Protein AF-A0A354P1T8-F1 (afdb_monomer_lite)

Secondary structure (DSSP, 8-state):
--SSPPEEEEEE-TTS-EEEEE--S-HHHHHHHHHHHTT--GGGEEEEEPP-S--TTTTSS--SHHHHHHHHHHHTS-EEEE--HHHHHHHS-PPPPEEEEEEEEE-TTS-EEEEEEEEEEEEETSS--THHHHHHHTTTTB--SEEEEEEEEEE-SSSPP---SSTTHHHHHHHHHHHHHHHHHHTT--HHHHHHHTB--TTPBPTTSPBP-S--HHHHHHHHHHSHHHHS---STT------------------EEEEE-TTS-EEEEESSPPSSSHHHHHHHHHHHHHTS-GGGEE-

Structure (mmCIF, N/CA/C/O backbone):
data_AF-A0A354P1T8-F1
#
_entry.id   AF-A0A354P1T8-F1
#
loop_
_atom_site.group_PDB
_atom_site.id
_atom_site.type_symbol
_atom_site.label_atom_id
_atom_site.label_alt_id
_atom_site.label_comp_id
_atom_site.label_asym_id
_atom_site.label_entity_id
_atom_site.label_seq_id
_atom_site.pdbx_PDB_ins_code
_atom_site.Cartn_x
_atom_site.Cartn_y
_atom_site.Cartn_z
_atom_site.occupancy
_atom_site.B_iso_or_equiv
_atom_site.auth_seq_id
_atom_site.auth_comp_id
_atom_site.auth_asym_id
_atom_site.auth_atom_id
_atom_site.pdbx_PDB_model_num
ATOM 1 N N . GLY A 1 1 ? -2.672 10.688 2.235 1.00 72.44 1 GLY A N 1
ATOM 2 C CA . GLY A 1 1 ? -2.724 11.259 3.595 1.00 72.44 1 GLY A CA 1
ATOM 3 C C . GLY A 1 1 ? -4.169 11.532 3.945 1.00 72.44 1 GLY A C 1
ATOM 4 O O . GLY A 1 1 ? -4.962 11.699 3.035 1.00 72.44 1 GLY A O 1
ATOM 5 N N . TYR A 1 2 ? -4.531 11.531 5.221 1.00 90.69 2 TYR A N 1
ATOM 6 C CA . TYR A 1 2 ? -5.925 11.572 5.682 1.00 90.69 2 TYR A CA 1
ATOM 7 C C . TYR A 1 2 ? -6.301 12.915 6.314 1.00 90.69 2 TYR A C 1
ATOM 9 O O . TYR A 1 2 ? -5.457 13.541 6.962 1.00 90.69 2 TYR A O 1
ATOM 17 N N . ILE A 1 3 ? -7.552 13.357 6.134 1.00 93.62 3 ILE A N 1
ATOM 18 C CA . ILE A 1 3 ? -8.065 14.651 6.628 1.00 93.62 3 ILE A CA 1
ATOM 19 C C . ILE A 1 3 ? -8.491 14.539 8.092 1.00 93.62 3 ILE A C 1
ATOM 21 O O . ILE A 1 3 ? -8.211 15.437 8.884 1.00 93.62 3 ILE A O 1
ATOM 25 N N . GLU A 1 4 ? -9.094 13.417 8.471 1.00 94.56 4 GLU A N 1
ATOM 26 C CA . GLU A 1 4 ? -9.453 13.128 9.857 1.00 94.56 4 GLU A CA 1
ATOM 27 C C . GLU A 1 4 ? -8.219 12.623 10.628 1.00 94.56 4 GLU A C 1
ATOM 29 O O . GLU A 1 4 ? -7.673 11.577 10.258 1.00 94.56 4 GLU A O 1
ATOM 34 N N . PRO A 1 5 ? -7.770 13.315 11.692 1.00 94.75 5 PRO A N 1
ATOM 35 C CA . PRO A 1 5 ? -6.686 12.839 12.548 1.00 94.75 5 PRO A CA 1
ATOM 36 C C . PRO A 1 5 ? -7.002 11.504 13.234 1.00 94.75 5 PRO A C 1
ATOM 38 O O . PRO A 1 5 ? -8.156 11.074 13.302 1.00 94.75 5 PRO A O 1
ATOM 41 N N . GLN A 1 6 ? -5.974 10.868 13.797 1.00 94.81 6 GLN A N 1
ATOM 42 C CA . GLN A 1 6 ? -6.182 9.707 14.661 1.00 94.81 6 GLN A CA 1
ATOM 43 C C . GLN A 1 6 ? -7.076 10.089 15.836 1.00 94.81 6 GLN A C 1
ATOM 45 O O . GLN A 1 6 ? -6.866 11.119 16.489 1.00 94.81 6 GLN A O 1
ATOM 50 N N . ASN A 1 7 ? -8.072 9.256 16.102 1.00 95.44 7 ASN A N 1
ATOM 51 C CA . ASN A 1 7 ? -8.971 9.457 17.217 1.00 95.44 7 ASN A CA 1
ATOM 52 C C . ASN A 1 7 ? -9.549 8.135 17.702 1.00 95.44 7 ASN A C 1
ATOM 54 O O . ASN A 1 7 ? -9.749 7.202 16.925 1.00 95.44 7 ASN A O 1
ATOM 58 N N . VAL A 1 8 ? -9.832 8.098 18.997 1.00 97.56 8 VAL A N 1
ATOM 59 C CA . VAL A 1 8 ? -10.435 6.955 19.665 1.00 97.56 8 VAL A CA 1
ATOM 60 C C . VAL A 1 8 ? -11.304 7.430 20.818 1.00 97.56 8 VAL A C 1
ATOM 62 O O . VAL A 1 8 ? -10.957 8.369 21.535 1.00 97.56 8 VAL A O 1
ATOM 65 N N . THR A 1 9 ? -12.438 6.769 21.007 1.00 98.31 9 THR A N 1
ATOM 66 C CA . THR A 1 9 ? -13.238 6.830 22.228 1.00 98.31 9 THR A CA 1
ATOM 67 C C . THR A 1 9 ? -13.283 5.439 22.831 1.00 98.31 9 THR A C 1
ATOM 69 O O . THR A 1 9 ? -13.611 4.482 22.136 1.00 98.31 9 THR A O 1
ATOM 72 N N . ALA A 1 10 ? -12.971 5.315 24.115 1.00 98.56 10 ALA A N 1
ATOM 73 C CA . ALA A 1 10 ? -13.028 4.049 24.825 1.00 98.56 10 ALA A CA 1
ATOM 74 C C . ALA A 1 10 ? -13.889 4.163 26.083 1.00 98.56 10 ALA A C 1
ATOM 76 O O . ALA A 1 10 ? -13.889 5.191 26.763 1.00 98.56 10 ALA A O 1
ATOM 77 N N . LEU A 1 11 ? -14.598 3.083 26.391 1.00 98.62 11 LEU A N 1
ATOM 78 C CA . LEU A 1 11 ? -15.347 2.894 27.622 1.00 98.62 11 LEU A CA 1
ATOM 79 C C . LEU A 1 11 ? -14.985 1.534 28.216 1.00 98.62 11 LEU A C 1
ATOM 81 O O . LEU A 1 11 ? -15.281 0.496 27.625 1.00 98.62 11 LEU A O 1
ATOM 85 N N . TRP A 1 12 ? -14.356 1.547 29.388 1.00 98.56 12 TRP A N 1
ATOM 86 C CA . TRP A 1 12 ? -14.185 0.357 30.213 1.00 98.56 12 TRP A CA 1
ATOM 87 C C . TRP A 1 12 ? -15.355 0.282 31.197 1.00 98.56 12 TRP A C 1
ATOM 89 O O . TRP A 1 12 ? -15.435 1.059 32.145 1.00 98.56 12 TRP A O 1
ATOM 99 N N . ASN A 1 13 ? -16.278 -0.644 30.955 1.00 96.38 13 ASN A N 1
ATOM 100 C CA . ASN A 1 13 ? -17.487 -0.813 31.751 1.00 96.38 13 ASN A CA 1
ATOM 101 C C . ASN A 1 13 ? -17.217 -1.464 33.115 1.00 96.38 13 ASN A C 1
ATOM 103 O O . ASN A 1 13 ? -16.252 -2.208 33.305 1.00 96.38 13 ASN A O 1
ATOM 107 N N . ASN A 1 14 ? -18.157 -1.274 34.043 1.00 93.75 14 ASN A N 1
ATOM 108 C CA . ASN A 1 14 ? -18.129 -1.899 35.369 1.00 93.75 14 ASN A CA 1
ATOM 109 C C . ASN A 1 14 ? -18.207 -3.439 35.325 1.00 93.75 14 ASN A C 1
ATOM 111 O O . ASN A 1 14 ? -17.808 -4.091 36.284 1.00 93.75 14 ASN A O 1
ATOM 115 N N . ASP A 1 15 ? -18.691 -4.024 34.224 1.00 94.75 15 ASP A N 1
ATOM 116 C CA . ASP A 1 15 ? -18.722 -5.476 33.996 1.00 94.75 15 ASP A CA 1
ATOM 117 C C . ASP A 1 15 ? -17.379 -6.045 33.492 1.00 94.75 15 ASP A C 1
ATOM 119 O O . ASP A 1 15 ? -17.268 -7.237 33.206 1.00 94.75 15 ASP A O 1
ATOM 123 N N . GLY A 1 16 ? -16.351 -5.198 33.366 1.00 94.25 16 GLY A N 1
ATOM 124 C CA . GLY A 1 16 ? -15.020 -5.586 32.911 1.00 94.25 16 GLY A CA 1
ATOM 125 C C . GLY A 1 16 ? -14.866 -5.691 31.392 1.00 94.25 16 GLY A C 1
ATOM 126 O O . GLY A 1 16 ? -13.809 -6.142 30.940 1.00 94.25 16 GLY A O 1
ATOM 127 N N . ARG A 1 17 ? -15.872 -5.291 30.600 1.00 97.88 17 ARG A N 1
ATOM 128 C CA . ARG A 1 17 ? -15.781 -5.216 29.133 1.00 97.88 17 ARG A CA 1
ATOM 129 C C . ARG A 1 17 ? -15.283 -3.851 28.669 1.00 97.88 17 ARG A C 1
ATOM 131 O O . ARG A 1 17 ? -15.587 -2.821 29.265 1.00 97.88 17 ARG A O 1
ATOM 138 N N . VAL A 1 18 ? -14.550 -3.848 27.562 1.00 98.56 18 VAL A N 1
ATOM 139 C CA . VAL A 1 18 ? -13.993 -2.649 26.935 1.00 98.56 18 VAL A CA 1
ATOM 140 C C . VAL A 1 18 ? -14.654 -2.439 25.578 1.00 98.56 18 VAL A C 1
ATOM 142 O O . VAL A 1 18 ? -14.557 -3.288 24.690 1.00 98.56 18 VAL A O 1
ATOM 145 N N . HIS A 1 19 ? -15.307 -1.295 25.405 1.00 98.44 19 HIS A N 1
ATOM 146 C CA . HIS A 1 19 ? -15.832 -0.837 24.123 1.00 98.44 19 HIS A CA 1
ATOM 147 C C . HIS A 1 19 ? -14.938 0.259 23.560 1.00 98.44 19 HIS A C 1
ATOM 149 O O . HIS A 1 19 ? -14.614 1.215 24.261 1.00 98.44 19 HIS A O 1
ATOM 155 N N . ILE A 1 20 ? -14.548 0.121 22.298 1.00 98.31 20 ILE A N 1
ATOM 156 C CA . ILE A 1 20 ? -13.695 1.073 21.590 1.00 98.31 20 ILE A CA 1
ATOM 157 C C . ILE A 1 20 ? -14.394 1.476 20.298 1.00 98.31 20 ILE A C 1
ATOM 159 O O . ILE A 1 20 ? -14.751 0.619 19.493 1.00 98.31 20 ILE A O 1
ATOM 163 N N . TRP A 1 21 ? -14.554 2.778 20.097 1.00 97.56 21 TRP A N 1
ATOM 164 C CA . TRP A 1 21 ? -14.954 3.397 18.839 1.00 97.56 21 TRP A CA 1
ATOM 165 C C . TRP A 1 21 ? -13.745 4.141 18.295 1.00 97.56 21 TRP A C 1
ATOM 167 O O . TRP A 1 21 ? -13.268 5.084 18.928 1.00 97.56 21 TRP A O 1
ATOM 177 N N . THR A 1 22 ? -13.209 3.698 17.165 1.00 95.88 22 THR A N 1
ATOM 178 C CA . THR A 1 22 ? -11.922 4.195 16.665 1.00 95.88 22 THR A CA 1
ATOM 179 C C . THR A 1 22 ? -11.928 4.298 15.148 1.00 95.88 22 THR A C 1
ATOM 181 O O . THR A 1 22 ? -12.596 3.522 14.459 1.00 95.88 22 THR A O 1
ATOM 184 N N . SER A 1 23 ? -11.191 5.274 14.630 1.00 93.62 23 SER A N 1
ATOM 185 C CA . SER A 1 23 ? -10.978 5.447 13.195 1.00 93.62 23 SER A CA 1
ATOM 186 C C . SER A 1 23 ? -9.829 4.535 12.758 1.00 93.62 23 SER A C 1
ATOM 188 O O . SER A 1 23 ? -8.658 4.889 12.885 1.00 93.62 23 SER A O 1
ATOM 190 N N . THR A 1 24 ? -10.154 3.326 12.291 1.00 93.75 24 THR A N 1
ATOM 191 C CA . THR A 1 24 ? -9.169 2.274 11.987 1.00 93.75 24 THR A CA 1
ATOM 192 C C . THR A 1 24 ? -9.479 1.530 10.692 1.00 93.75 24 THR A C 1
ATOM 194 O O . THR A 1 24 ? -10.631 1.408 10.290 1.00 93.75 24 THR A O 1
ATOM 197 N N . GLN A 1 25 ? -8.432 0.998 10.061 1.00 93.38 25 GLN A N 1
ATOM 198 C CA . GLN A 1 25 ? -8.523 0.068 8.931 1.00 93.38 25 GLN A CA 1
ATOM 199 C C . GLN A 1 25 ? -8.491 -1.404 9.370 1.00 93.38 25 GLN A C 1
ATOM 201 O O . GLN A 1 25 ? -8.800 -2.277 8.568 1.00 93.38 25 GLN A O 1
ATOM 206 N N . GLY A 1 26 ? -8.085 -1.676 10.615 1.00 92.38 26 GLY A N 1
ATOM 207 C CA . GLY A 1 26 ? -7.856 -3.022 11.140 1.00 92.38 26 GLY A CA 1
ATOM 208 C C . GLY A 1 26 ? -8.540 -3.222 12.491 1.00 92.38 26 GLY A C 1
ATOM 209 O O . GLY A 1 26 ? -7.863 -3.255 13.522 1.00 92.38 26 GLY A O 1
ATOM 210 N N . PRO A 1 27 ? -9.885 -3.306 12.541 1.00 93.69 27 PRO A N 1
ATOM 211 C CA . PRO A 1 27 ? -10.610 -3.414 13.808 1.00 93.69 27 PRO A CA 1
ATOM 212 C C . PRO A 1 27 ? -10.253 -4.689 14.589 1.00 93.69 27 PRO A C 1
ATOM 214 O O . PRO A 1 27 ? -10.257 -4.679 15.823 1.00 93.69 27 PRO A O 1
ATOM 217 N N . PHE A 1 28 ? -9.910 -5.781 13.898 1.00 93.75 28 PHE A N 1
ATOM 218 C CA . PHE A 1 28 ? -9.506 -7.036 14.533 1.00 93.75 28 PHE A CA 1
ATOM 219 C C . PHE A 1 28 ? -8.097 -6.958 15.124 1.00 93.75 28 PHE A C 1
ATOM 221 O O . PHE A 1 28 ? -7.883 -7.431 16.243 1.00 93.75 28 PHE A O 1
ATOM 228 N N . GLU A 1 29 ? -7.166 -6.313 14.423 1.00 93.44 29 GLU A N 1
ATOM 229 C CA . GLU A 1 29 ? -5.807 -6.045 14.887 1.00 93.44 29 GLU A CA 1
ATOM 230 C C . GLU A 1 29 ? -5.830 -5.137 16.114 1.00 93.44 29 GLU A C 1
ATOM 232 O O . GLU A 1 29 ? -5.186 -5.450 17.116 1.00 93.44 29 GLU A O 1
ATOM 237 N N . VAL A 1 30 ? -6.636 -4.067 16.091 1.00 95.81 30 VAL A N 1
ATOM 238 C CA . VAL A 1 30 ? -6.838 -3.201 17.262 1.00 95.81 30 VAL A CA 1
ATOM 239 C C . VAL A 1 30 ? -7.388 -4.009 18.434 1.00 95.81 30 VAL A C 1
ATOM 241 O O . VAL A 1 30 ? -6.855 -3.922 19.540 1.00 95.81 30 VAL A O 1
ATOM 244 N N . ARG A 1 31 ? -8.413 -4.843 18.209 1.00 96.75 31 ARG A N 1
ATOM 245 C CA . ARG A 1 31 ? -9.011 -5.678 19.263 1.00 96.75 31 ARG A CA 1
ATOM 246 C C . ARG A 1 31 ? -7.974 -6.598 19.906 1.00 96.75 31 ARG A C 1
ATOM 248 O O . ARG A 1 31 ? -7.893 -6.655 21.132 1.00 96.75 31 ARG A O 1
ATOM 255 N N . GLY A 1 32 ? -7.193 -7.306 19.091 1.00 96.69 32 GLY A N 1
ATOM 256 C CA . GLY A 1 32 ? -6.151 -8.217 19.565 1.00 96.69 32 GLY A CA 1
ATOM 257 C C . GLY A 1 32 ? -5.035 -7.486 20.305 1.00 96.69 32 GLY A C 1
ATOM 258 O O . GLY A 1 32 ? -4.639 -7.903 21.392 1.00 96.69 32 GLY A O 1
ATOM 259 N N . ALA A 1 33 ? -4.571 -6.360 19.763 1.00 95.50 33 ALA A N 1
ATOM 260 C CA . ALA A 1 33 ? -3.477 -5.605 20.352 1.00 95.50 33 ALA A CA 1
ATOM 261 C C . ALA A 1 33 ? -3.877 -4.919 21.666 1.00 95.50 33 ALA A C 1
ATOM 263 O O . ALA A 1 33 ? -3.091 -4.920 22.610 1.00 95.50 33 ALA A O 1
ATOM 264 N N . VAL A 1 34 ? -5.102 -4.394 21.778 1.00 97.50 34 VAL A N 1
ATOM 265 C CA . VAL A 1 34 ? -5.637 -3.864 23.044 1.00 97.50 34 VAL A CA 1
ATOM 266 C C . VAL A 1 34 ? -5.767 -4.973 24.083 1.00 97.50 34 VAL A C 1
ATOM 268 O O . VAL A 1 34 ? -5.335 -4.783 25.217 1.00 97.50 34 VAL A O 1
ATOM 271 N N . ALA A 1 35 ? -6.326 -6.126 23.702 1.00 98.00 35 ALA A N 1
ATOM 272 C CA . ALA A 1 35 ? -6.472 -7.265 24.604 1.00 98.00 35 ALA A CA 1
ATOM 273 C C . ALA A 1 35 ? -5.111 -7.718 25.154 1.00 98.00 35 ALA A C 1
ATOM 275 O O . ALA A 1 35 ? -4.942 -7.814 26.366 1.00 98.00 35 ALA A O 1
ATOM 276 N N . ALA A 1 36 ? -4.115 -7.878 24.278 1.00 97.25 36 ALA A N 1
ATOM 277 C CA . ALA A 1 36 ? -2.751 -8.219 24.673 1.00 97.25 36 ALA A CA 1
ATOM 278 C C . ALA A 1 36 ? -2.088 -7.131 25.539 1.00 97.25 36 ALA A C 1
ATOM 280 O O . ALA A 1 36 ? -1.459 -7.444 26.544 1.00 97.25 36 ALA A O 1
ATOM 281 N N . SER A 1 37 ? -2.245 -5.850 25.186 1.00 95.88 37 SER A N 1
ATOM 282 C CA . SER A 1 37 ? -1.604 -4.736 25.909 1.00 95.88 37 SER A CA 1
ATOM 283 C C . SER A 1 37 ? -2.162 -4.523 27.318 1.00 95.88 37 SER A C 1
ATOM 285 O O . SER A 1 37 ? -1.482 -3.941 28.160 1.00 95.88 37 SER A O 1
ATOM 287 N N . LEU A 1 38 ? -3.410 -4.931 27.561 1.00 96.44 38 LEU A N 1
ATOM 288 C CA . LEU A 1 38 ? -4.130 -4.701 28.817 1.00 96.44 38 LEU A CA 1
ATOM 289 C C . LEU A 1 38 ? -4.381 -5.990 29.612 1.00 96.44 38 LEU A C 1
ATOM 291 O O . LEU A 1 38 ? -5.108 -5.934 30.604 1.00 96.44 38 LEU A O 1
ATOM 295 N N . ASP A 1 39 ? -3.792 -7.111 29.181 1.00 96.94 39 ASP A N 1
ATOM 296 C CA . ASP A 1 39 ? -3.958 -8.444 29.776 1.00 96.94 39 ASP A CA 1
ATOM 297 C C . ASP A 1 39 ? -5.438 -8.855 29.918 1.00 96.94 39 ASP A C 1
ATOM 299 O O . ASP A 1 39 ? -5.937 -9.210 30.986 1.00 96.94 39 ASP A O 1
ATOM 303 N N . LEU A 1 40 ? -6.183 -8.728 28.815 1.00 97.81 40 LEU A N 1
ATOM 304 C CA . LEU A 1 40 ? -7.597 -9.086 28.717 1.00 97.81 40 LEU A CA 1
ATOM 305 C C . LEU A 1 40 ? -7.796 -10.248 27.752 1.00 97.81 40 LEU A C 1
ATOM 307 O O . LEU A 1 40 ? -7.088 -10.392 26.755 1.00 97.81 40 LEU A O 1
ATOM 311 N N . ASN A 1 41 ? -8.861 -11.018 27.967 1.00 98.06 41 ASN A N 1
ATOM 312 C CA . ASN A 1 41 ? -9.335 -11.918 26.926 1.00 98.06 41 ASN A CA 1
ATOM 313 C C . ASN A 1 41 ? -9.867 -11.100 25.743 1.00 98.06 41 ASN A C 1
ATOM 315 O O . ASN A 1 41 ? -10.583 -10.116 25.927 1.00 98.06 41 ASN A O 1
ATOM 319 N N . VAL A 1 42 ? -9.608 -11.553 24.513 1.00 97.94 42 VAL A N 1
ATOM 320 C CA . VAL A 1 42 ? -10.110 -10.902 23.285 1.00 97.94 42 VAL A CA 1
ATOM 321 C C . VAL A 1 42 ? -11.635 -10.716 23.319 1.00 97.94 42 VAL A C 1
ATOM 323 O O . VAL A 1 42 ? -12.147 -9.708 22.842 1.00 97.94 42 VAL A O 1
ATOM 326 N N . SER A 1 43 ? -12.366 -11.647 23.941 1.00 97.75 43 SER A N 1
ATOM 327 C CA . SER A 1 43 ? -13.826 -11.595 24.120 1.00 97.75 43 SER A CA 1
ATOM 328 C C . SER A 1 43 ? -14.319 -10.473 25.047 1.00 97.75 43 SER A C 1
ATOM 330 O O . SER A 1 43 ? -15.513 -10.162 25.052 1.00 97.75 43 SER A O 1
ATOM 332 N N . GLN A 1 44 ? -13.426 -9.857 25.825 1.00 98.25 44 GLN A N 1
ATOM 333 C CA . GLN A 1 44 ? -13.728 -8.697 26.664 1.00 98.25 44 GLN A CA 1
ATOM 334 C C . GLN A 1 44 ? -13.615 -7.378 25.895 1.00 98.25 44 GLN A C 1
ATOM 336 O O . GLN A 1 44 ? -14.092 -6.363 26.394 1.00 98.25 44 GLN A O 1
ATOM 341 N N . VAL A 1 45 ? -13.023 -7.374 24.696 1.00 98.50 45 VAL A N 1
ATOM 342 C CA . VAL A 1 45 ? -12.788 -6.163 23.903 1.00 98.50 45 VAL A CA 1
ATOM 343 C C . VAL A 1 45 ? -13.692 -6.161 22.670 1.00 98.50 45 VAL A C 1
ATOM 345 O O . VAL A 1 45 ? -13.617 -7.045 21.817 1.00 98.50 45 VAL A O 1
ATOM 348 N N . LYS A 1 46 ? -14.535 -5.135 22.537 1.00 97.75 46 LYS A N 1
ATOM 349 C CA . LYS A 1 46 ? -15.324 -4.868 21.329 1.00 97.75 46 LYS A CA 1
ATOM 350 C C . LYS A 1 46 ? -14.814 -3.595 20.668 1.00 97.75 46 LYS A C 1
ATOM 352 O O . LYS A 1 46 ? -14.929 -2.515 21.242 1.00 97.75 46 LYS A O 1
ATOM 357 N N . VAL A 1 47 ? -14.321 -3.727 19.441 1.00 97.12 47 VAL A N 1
ATOM 358 C CA . VAL A 1 47 ? -13.943 -2.596 18.587 1.00 97.12 47 VAL A CA 1
ATOM 359 C C . VAL A 1 47 ? -15.056 -2.356 17.575 1.00 97.12 47 VAL A C 1
ATOM 361 O O . VAL A 1 47 ? -15.506 -3.288 16.915 1.00 97.12 47 VAL A O 1
ATOM 364 N N . THR A 1 48 ? -15.503 -1.110 17.481 1.00 95.50 48 THR A N 1
ATOM 365 C CA . THR A 1 48 ? -16.443 -0.621 16.474 1.00 95.50 48 THR A CA 1
ATOM 366 C C . THR A 1 48 ? -15.675 0.359 15.587 1.00 95.50 48 THR A C 1
ATOM 368 O O . THR A 1 48 ? -15.345 1.452 16.061 1.00 95.50 48 THR A O 1
ATOM 371 N N . PRO A 1 49 ? -15.314 -0.018 14.347 1.00 92.81 49 PRO A N 1
ATOM 372 C CA . PRO A 1 49 ? -14.688 0.917 13.425 1.00 92.81 49 PRO A CA 1
ATOM 373 C C . PRO A 1 49 ? -15.691 2.022 13.078 1.00 92.81 49 PRO A C 1
ATOM 375 O O . PRO A 1 49 ? -16.845 1.744 12.749 1.00 92.81 49 PRO A O 1
ATOM 378 N N . MET A 1 50 ? -15.254 3.271 13.193 1.00 91.69 50 MET A N 1
ATOM 379 C CA . MET A 1 50 ? -16.047 4.440 12.814 1.00 91.69 50 MET A CA 1
ATOM 380 C C . MET A 1 50 ? -15.770 4.832 11.364 1.00 91.69 50 MET A C 1
ATOM 382 O O . MET A 1 50 ? -14.744 4.443 10.804 1.00 91.69 50 MET A O 1
ATOM 386 N N . GLU A 1 51 ? -16.659 5.645 10.788 1.00 88.50 51 GLU A N 1
ATOM 387 C CA . GLU A 1 51 ? -16.406 6.287 9.496 1.00 88.50 51 GLU A CA 1
ATOM 388 C C . GLU A 1 51 ? -15.040 6.977 9.493 1.00 88.50 51 GLU A C 1
ATOM 390 O O . GLU A 1 51 ? -14.674 7.681 10.438 1.00 88.50 51 GLU A O 1
ATOM 395 N N . ILE A 1 52 ? -14.282 6.762 8.423 1.00 90.38 52 ILE A N 1
ATOM 396 C CA . ILE A 1 52 ? -12.869 7.124 8.344 1.00 90.38 52 ILE A CA 1
ATOM 397 C C . ILE A 1 52 ? -12.656 8.238 7.319 1.00 90.38 52 ILE A C 1
ATOM 399 O O . ILE A 1 52 ? -12.849 8.072 6.116 1.00 90.38 52 ILE A O 1
ATOM 403 N N . GLY A 1 53 ? -12.173 9.395 7.774 1.00 92.00 53 GLY A N 1
ATOM 404 C CA . GLY A 1 53 ? -11.833 10.536 6.911 1.00 92.00 53 GLY A CA 1
ATOM 405 C C . GLY A 1 53 ? -10.493 10.361 6.183 1.00 92.00 53 GLY A C 1
ATOM 406 O O . GLY A 1 53 ? -9.628 11.246 6.222 1.00 92.00 53 GLY A O 1
ATOM 407 N N . GLY A 1 54 ? -10.311 9.195 5.558 1.00 91.62 54 GLY A N 1
ATOM 408 C CA . GLY A 1 54 ? -9.089 8.712 4.920 1.00 91.62 54 GLY A CA 1
ATOM 409 C C . GLY A 1 54 ? -8.200 7.887 5.858 1.00 91.62 54 GLY A C 1
ATOM 410 O O . GLY A 1 54 ? -8.064 8.199 7.041 1.00 91.62 54 GLY A O 1
ATOM 411 N N . GLY A 1 55 ? -7.541 6.859 5.310 1.00 91.50 55 GLY A N 1
ATOM 412 C CA . GLY A 1 55 ? -6.574 6.013 6.031 1.00 91.50 55 GLY A CA 1
ATOM 413 C C . GLY A 1 55 ? -5.242 5.872 5.295 1.00 91.50 55 GLY A C 1
ATOM 414 O O . GLY A 1 55 ? -4.189 6.222 5.823 1.00 91.50 55 GLY A O 1
ATOM 415 N N . PHE A 1 56 ? -5.282 5.445 4.027 1.00 92.50 56 PHE A N 1
ATOM 416 C CA . PHE A 1 56 ? -4.104 5.297 3.153 1.00 92.50 56 PHE A CA 1
ATOM 417 C C . PHE A 1 56 ? -2.992 4.391 3.711 1.00 92.50 56 PHE A C 1
ATOM 419 O O . PHE A 1 56 ? -1.858 4.503 3.261 1.00 92.50 56 PHE A O 1
ATOM 426 N N . GLY A 1 57 ? -3.308 3.510 4.664 1.00 91.69 57 GLY A N 1
ATOM 427 C CA . GLY A 1 57 ? -2.365 2.643 5.374 1.00 91.69 57 GLY A CA 1
ATOM 428 C C . GLY A 1 57 ? -2.026 3.137 6.785 1.00 91.69 57 GLY A C 1
ATOM 429 O O . GLY A 1 57 ? -1.739 2.335 7.671 1.00 91.69 57 GLY A O 1
ATOM 430 N N . GLY A 1 58 ? -2.140 4.442 7.038 1.00 92.19 58 GLY A N 1
ATOM 431 C CA . GLY A 1 58 ? -1.730 5.054 8.302 1.00 92.19 58 GLY A CA 1
ATOM 432 C C . GLY A 1 58 ? -2.692 4.831 9.471 1.00 92.19 58 GLY A C 1
ATOM 433 O O . GLY A 1 58 ? -2.387 5.262 10.577 1.00 92.19 58 GLY A O 1
ATOM 434 N N . LYS A 1 59 ? -3.837 4.175 9.248 1.00 93.12 59 LYS A N 1
ATOM 435 C CA . LYS A 1 59 ? -4.824 3.837 10.290 1.00 93.12 59 LYS A CA 1
ATOM 436 C C . LYS A 1 59 ? -4.948 2.327 10.544 1.00 93.12 59 LYS A C 1
ATOM 438 O O . LYS A 1 59 ? -5.900 1.882 11.174 1.00 93.12 59 LYS A O 1
ATOM 443 N N . PHE A 1 60 ? -3.990 1.537 10.053 1.00 88.44 60 PHE A N 1
ATOM 444 C CA . PHE A 1 60 ? -3.764 0.170 10.536 1.00 88.44 60 PHE A CA 1
ATOM 445 C C . PHE A 1 60 ? -3.034 0.118 11.887 1.00 88.44 60 PHE A C 1
ATOM 447 O O . PHE A 1 60 ? -3.430 -0.690 12.724 1.00 88.44 60 PHE A O 1
ATOM 454 N N . PRO A 1 61 ? -1.975 0.924 12.131 1.00 86.94 61 PRO A N 1
ATOM 455 C CA . PRO A 1 61 ? -1.239 0.833 13.384 1.00 86.94 61 PRO A CA 1
ATOM 456 C C . PRO A 1 61 ? -2.074 1.271 14.591 1.00 86.94 61 PRO A C 1
ATOM 458 O O . PRO A 1 61 ? -2.861 2.212 14.514 1.00 86.94 61 PRO A O 1
ATOM 461 N N . LEU A 1 62 ? -1.832 0.607 15.719 1.00 87.31 62 LEU A N 1
ATOM 462 C CA . LEU A 1 62 ? -2.380 0.961 17.023 1.00 87.31 62 LEU A CA 1
ATOM 463 C C . LEU A 1 62 ? -1.646 2.183 17.593 1.00 87.31 62 LEU A C 1
ATOM 465 O O . LEU A 1 62 ? -0.415 2.178 17.644 1.00 87.31 62 LEU A O 1
ATOM 469 N N . TYR A 1 63 ? -2.386 3.187 18.071 1.00 89.50 63 TYR A N 1
ATOM 470 C CA . TYR A 1 63 ? -1.800 4.379 18.698 1.00 89.50 63 TYR A CA 1
ATOM 471 C C . TYR A 1 63 ? -2.316 4.585 20.125 1.00 89.50 63 TYR A C 1
ATOM 473 O O . TYR A 1 63 ? -1.640 4.239 21.092 1.00 89.50 63 TYR A O 1
ATOM 481 N N . HIS A 1 64 ? -3.514 5.152 20.277 1.00 94.38 64 HIS A N 1
ATOM 482 C CA . HIS A 1 64 ? -4.018 5.624 21.572 1.00 94.38 64 HIS A CA 1
ATOM 483 C C . HIS A 1 64 ? -5.095 4.727 22.189 1.00 94.38 64 HIS A C 1
ATOM 485 O O . HIS A 1 64 ? -5.527 4.985 23.311 1.00 94.38 64 HIS A O 1
ATOM 491 N N . ASP A 1 65 ? -5.521 3.671 21.500 1.00 96.38 65 ASP A N 1
ATOM 492 C CA . ASP A 1 65 ? -6.652 2.830 21.898 1.00 96.38 65 ASP A CA 1
ATOM 493 C C . ASP A 1 65 ? -6.461 2.167 23.279 1.00 96.38 65 ASP A C 1
ATOM 495 O O . ASP A 1 65 ? -7.360 2.293 24.119 1.00 96.38 65 ASP A O 1
ATOM 499 N N . PRO A 1 66 ? -5.297 1.555 23.607 1.00 96.69 66 PRO A N 1
ATOM 500 C CA . PRO A 1 66 ? -5.069 0.985 24.938 1.00 96.69 66 PRO A CA 1
ATOM 501 C C . PRO A 1 66 ? -5.015 2.058 26.030 1.00 96.69 66 PRO A C 1
ATOM 503 O O . PRO A 1 66 ? -5.472 1.840 27.151 1.00 96.69 66 PRO A O 1
ATOM 506 N N . VAL A 1 67 ? -4.476 3.237 25.699 1.00 97.31 67 VAL A N 1
ATOM 507 C CA . VAL A 1 67 ? -4.351 4.365 26.630 1.00 97.31 67 VAL A CA 1
ATOM 508 C C . VAL A 1 67 ? -5.730 4.922 26.973 1.00 97.31 67 VAL A C 1
ATOM 510 O O . VAL A 1 67 ? -6.035 5.102 28.151 1.00 97.31 67 VAL A O 1
ATOM 513 N N . ALA A 1 68 ? -6.589 5.138 25.973 1.00 98.25 68 ALA A N 1
ATOM 514 C CA . ALA A 1 68 ? -7.963 5.585 26.185 1.00 98.25 68 ALA A CA 1
ATOM 515 C C . ALA A 1 68 ? -8.744 4.590 27.057 1.00 98.25 68 ALA A C 1
ATOM 517 O O . ALA A 1 68 ? -9.417 5.000 28.004 1.00 98.25 68 ALA A O 1
ATOM 518 N N . ALA A 1 69 ? -8.609 3.285 26.792 1.00 98.31 69 ALA A N 1
ATOM 519 C CA . ALA A 1 69 ? -9.252 2.245 27.591 1.00 98.31 69 ALA A CA 1
ATOM 520 C C . ALA A 1 69 ? -8.768 2.254 29.052 1.00 98.31 69 ALA A C 1
ATOM 522 O O . ALA A 1 69 ? -9.585 2.248 29.975 1.00 98.31 69 ALA A O 1
ATOM 523 N N . LEU A 1 70 ? -7.454 2.329 29.282 1.00 97.88 70 LEU A N 1
ATOM 524 C CA . LEU A 1 70 ? -6.884 2.365 30.631 1.00 97.88 70 LEU A CA 1
ATOM 525 C C . LEU A 1 70 ? -7.306 3.620 31.408 1.00 97.88 70 LEU A C 1
ATOM 527 O O . LEU A 1 70 ? -7.635 3.538 32.594 1.00 97.88 70 LEU A O 1
ATOM 531 N N . LEU A 1 71 ? -7.325 4.780 30.747 1.00 98.38 71 LEU A N 1
ATOM 532 C CA . LEU A 1 71 ? -7.812 6.019 31.350 1.00 98.38 71 LEU A CA 1
ATOM 533 C C . LEU A 1 71 ? -9.298 5.912 31.696 1.00 98.38 71 LEU A C 1
ATOM 535 O O . LEU A 1 71 ? -9.675 6.310 32.794 1.00 98.38 71 LEU A O 1
ATOM 539 N N . SER A 1 72 ? -10.113 5.311 30.823 1.00 98.69 72 SER A N 1
ATOM 540 C CA . SER A 1 72 ? -11.532 5.071 31.097 1.00 98.69 72 SER A CA 1
ATOM 541 C C . SER A 1 72 ? -11.742 4.188 32.328 1.00 98.69 72 SER A C 1
ATOM 543 O O . SER A 1 72 ? -12.544 4.529 33.195 1.00 98.69 72 SER A O 1
ATOM 545 N N . LYS A 1 73 ? -10.948 3.120 32.485 1.00 98.06 73 LYS A N 1
ATOM 546 C CA . LYS A 1 73 ? -10.964 2.277 33.693 1.00 98.06 73 LYS A CA 1
ATOM 547 C C . LYS A 1 73 ? -10.655 3.072 34.956 1.00 98.06 73 LYS A C 1
ATOM 549 O O . LYS A 1 73 ? -11.291 2.875 35.986 1.00 98.06 73 LYS A O 1
ATOM 554 N N . LYS A 1 74 ? -9.650 3.948 34.891 1.00 98.06 74 LYS A N 1
ATOM 555 C CA . LYS A 1 74 ? -9.193 4.728 36.047 1.00 98.06 74 LYS A CA 1
ATOM 556 C C . LYS A 1 74 ? -10.199 5.803 36.453 1.00 98.06 74 LYS A C 1
ATOM 558 O O . LYS A 1 74 ? -10.320 6.095 37.638 1.00 98.06 74 LYS A O 1
ATOM 563 N N . THR A 1 75 ? -10.881 6.411 35.487 1.00 97.94 75 THR A N 1
ATOM 564 C CA . THR A 1 75 ? -11.849 7.483 35.746 1.00 97.94 75 THR A CA 1
ATOM 565 C C . THR A 1 75 ? -13.262 6.965 35.988 1.00 97.94 75 THR A C 1
ATOM 567 O O . THR A 1 75 ? -14.058 7.692 36.575 1.00 97.94 75 THR A O 1
ATOM 570 N N . GLY A 1 76 ? -13.600 5.760 35.522 1.00 97.19 76 GLY A N 1
ATOM 571 C CA . GLY A 1 76 ? -14.971 5.241 35.502 1.00 97.19 76 GLY A CA 1
ATOM 572 C C . GLY A 1 76 ? -15.872 5.913 34.457 1.00 97.19 76 GLY A C 1
ATOM 573 O O . GLY A 1 76 ? -17.090 5.795 34.539 1.00 97.19 76 GLY A O 1
ATOM 574 N N . HIS A 1 77 ? -15.295 6.646 33.499 1.00 98.06 77 HIS A N 1
ATOM 575 C CA . HIS A 1 77 ? -16.024 7.423 32.492 1.00 98.06 77 HIS A CA 1
ATOM 576 C C . HIS A 1 77 ? -15.502 7.123 31.077 1.00 98.06 77 HIS A C 1
ATOM 578 O O . HIS A 1 77 ? -14.346 6.713 30.932 1.00 98.06 77 HIS A O 1
ATOM 584 N N . PRO A 1 78 ? -16.295 7.350 30.011 1.00 98.38 78 PRO A N 1
ATOM 585 C CA . PRO A 1 78 ? -15.784 7.306 28.644 1.00 98.38 78 PRO A CA 1
ATOM 586 C C . PRO A 1 78 ? -14.633 8.301 28.446 1.00 98.38 78 PRO A C 1
ATOM 588 O O . PRO A 1 78 ? -14.712 9.448 28.889 1.00 98.38 78 PRO A O 1
ATOM 591 N N . VAL A 1 79 ? -13.576 7.883 27.751 1.00 98.81 79 VAL A N 1
ATOM 592 C CA . VAL A 1 79 ? -12.417 8.729 27.435 1.00 98.81 79 VAL A CA 1
ATOM 593 C C . VAL A 1 79 ? -12.257 8.831 25.929 1.00 98.81 79 VAL A C 1
ATOM 595 O O . VAL A 1 79 ? -12.175 7.817 25.238 1.00 98.81 79 VAL A O 1
ATOM 598 N N . LYS A 1 80 ? -12.175 10.067 25.429 1.00 98.31 80 LYS A N 1
ATOM 599 C CA . LYS A 1 80 ? -11.884 10.371 24.029 1.00 98.31 80 LYS A CA 1
ATOM 600 C C . LYS A 1 80 ? -10.503 11.004 23.903 1.00 98.31 80 LYS A C 1
ATOM 602 O O . LYS A 1 80 ? -10.203 11.966 24.605 1.00 98.31 80 LYS A O 1
ATOM 607 N N . ILE A 1 81 ? -9.694 10.487 22.983 1.00 97.88 81 ILE A N 1
ATOM 608 C CA . ILE A 1 81 ? -8.395 11.043 22.598 1.00 97.88 81 ILE A CA 1
ATOM 609 C C . ILE A 1 81 ? -8.467 11.395 21.114 1.00 97.88 81 ILE A C 1
ATOM 611 O O . ILE A 1 81 ? -8.890 10.579 20.295 1.00 97.88 81 ILE A O 1
ATOM 615 N N . ILE A 1 82 ? -8.066 12.617 20.770 1.00 96.62 82 ILE A N 1
ATOM 616 C CA . ILE A 1 82 ? -7.954 13.092 19.390 1.00 96.62 82 ILE A CA 1
ATOM 617 C C . ILE A 1 82 ? -6.566 13.697 19.246 1.00 96.62 82 ILE A C 1
ATOM 619 O O . ILE A 1 82 ? -6.216 14.595 20.008 1.00 96.62 82 ILE A O 1
ATOM 623 N N . MET A 1 83 ? -5.799 13.227 18.267 1.00 96.19 83 MET A N 1
ATOM 624 C CA . MET A 1 83 ? -4.533 13.863 17.922 1.00 96.19 83 MET A CA 1
ATOM 625 C C . MET A 1 83 ? -4.799 15.160 17.157 1.00 96.19 83 MET A C 1
ATOM 627 O O . MET A 1 83 ? -5.593 15.207 16.216 1.00 96.19 83 MET A O 1
ATOM 631 N N . SER A 1 84 ? -4.079 16.217 17.502 1.00 96.88 84 SER A N 1
ATOM 632 C CA . SER A 1 84 ? -3.897 17.366 16.626 1.00 96.88 84 SER A CA 1
ATOM 633 C C . SER A 1 84 ? -3.157 16.951 15.349 1.00 96.88 84 SER A C 1
ATOM 635 O O . SER A 1 84 ? -2.448 15.944 15.291 1.00 96.88 84 SER A O 1
ATOM 637 N N . ARG A 1 85 ? -3.269 17.764 14.294 1.00 95.69 85 ARG A N 1
ATOM 638 C CA . ARG A 1 85 ? -2.535 17.514 13.044 1.00 95.69 85 ARG A CA 1
ATOM 639 C C . ARG A 1 85 ? -1.017 17.472 13.254 1.00 95.69 85 ARG A C 1
ATOM 641 O O . ARG A 1 85 ? -0.341 16.684 12.600 1.00 95.69 85 ARG A O 1
ATOM 648 N N . LYS A 1 86 ? -0.497 18.311 14.154 1.00 95.88 86 LYS A N 1
ATOM 649 C CA . LYS A 1 86 ? 0.924 18.336 14.506 1.00 95.88 86 LYS A CA 1
ATOM 650 C C . LYS A 1 86 ? 1.347 17.007 15.131 1.00 95.88 86 LYS A C 1
ATOM 652 O O . LYS A 1 86 ? 2.275 16.383 14.632 1.00 95.88 86 LYS A O 1
ATOM 657 N N . GLU A 1 87 ? 0.609 16.537 16.136 1.00 95.12 87 GLU A N 1
ATOM 658 C CA . GLU A 1 87 ? 0.884 15.246 16.779 1.00 95.12 87 GLU A CA 1
ATOM 659 C C . GLU A 1 87 ? 0.805 14.097 15.772 1.00 95.12 87 GLU A C 1
ATOM 661 O O . GLU A 1 87 ? 1.629 13.192 15.825 1.00 95.12 87 GLU A O 1
ATOM 666 N N . VAL A 1 88 ? -0.128 14.132 14.810 1.00 94.12 88 VAL A N 1
ATOM 667 C CA . VAL A 1 88 ? -0.170 13.121 13.741 1.00 94.12 88 VAL A CA 1
ATOM 668 C C . VAL A 1 88 ? 1.161 13.072 12.988 1.00 94.12 88 VAL A C 1
ATOM 670 O O . VAL A 1 88 ? 1.713 11.991 12.813 1.00 94.12 88 VAL A O 1
ATOM 673 N N . PHE A 1 89 ? 1.702 14.212 12.558 1.00 92.38 89 PHE A N 1
ATOM 674 C CA . PHE A 1 89 ? 2.971 14.231 11.825 1.00 92.38 89 PHE A CA 1
ATOM 675 C C . PHE A 1 89 ? 4.180 13.847 12.685 1.00 92.38 89 PHE A C 1
ATOM 677 O O . PHE A 1 89 ? 5.120 13.253 12.166 1.00 92.38 89 PHE A O 1
ATOM 684 N N . GLU A 1 90 ? 4.160 14.170 13.977 1.00 91.94 90 GLU A N 1
ATOM 685 C CA . GLU A 1 90 ? 5.297 13.943 14.876 1.00 91.94 90 GLU A CA 1
ATOM 686 C C . GLU A 1 90 ? 5.293 12.555 15.533 1.00 91.94 90 GLU A C 1
ATOM 688 O O . GLU A 1 90 ? 6.352 12.045 15.888 1.00 91.94 90 GLU A O 1
ATOM 693 N N . SER A 1 91 ? 4.120 11.946 15.728 1.00 89.62 91 SER A N 1
ATOM 694 C CA . SER A 1 91 ? 3.944 10.749 16.569 1.00 89.62 91 SER A CA 1
ATOM 695 C C . SER A 1 91 ? 3.327 9.547 15.849 1.00 89.62 91 SER A C 1
ATOM 697 O O . SER A 1 91 ? 3.212 8.482 16.453 1.00 89.62 91 SER A O 1
ATOM 699 N N . THR A 1 92 ? 2.946 9.674 14.572 1.00 91.25 92 THR A N 1
ATOM 700 C CA . THR A 1 92 ? 2.530 8.522 13.749 1.00 91.25 92 THR A CA 1
ATOM 701 C C . THR A 1 92 ? 3.615 8.103 12.759 1.00 91.25 92 THR A C 1
ATOM 703 O O . THR A 1 92 ? 4.700 8.682 12.721 1.00 91.25 92 THR A O 1
ATOM 706 N N . GLY A 1 93 ? 3.347 7.046 11.989 1.00 87.06 93 GLY A N 1
ATOM 707 C CA . GLY A 1 93 ? 4.315 6.491 11.052 1.00 87.06 93 GLY A CA 1
ATOM 708 C C . GLY A 1 93 ? 4.171 7.065 9.644 1.00 87.06 93 GLY A C 1
ATOM 709 O O . GLY A 1 93 ? 3.160 6.777 8.996 1.00 87.06 93 GLY A O 1
ATOM 710 N N . PRO A 1 94 ? 5.149 7.836 9.130 1.00 88.12 94 PRO A N 1
ATOM 711 C CA . PRO A 1 94 ? 5.182 8.214 7.720 1.00 88.12 94 PRO A CA 1
ATOM 712 C C . PRO A 1 94 ? 5.535 7.006 6.842 1.00 88.12 94 PRO A C 1
ATOM 714 O O . PRO A 1 94 ? 5.957 5.962 7.339 1.00 88.12 94 PRO A O 1
ATOM 717 N N . THR A 1 95 ? 5.416 7.157 5.520 1.00 92.19 95 THR A N 1
ATOM 718 C CA . THR A 1 95 ? 6.034 6.197 4.592 1.00 92.19 95 THR A CA 1
ATOM 719 C C . THR A 1 95 ? 7.551 6.154 4.797 1.00 92.19 95 THR A C 1
ATOM 721 O O . THR A 1 95 ? 8.152 7.139 5.230 1.00 92.19 95 THR A O 1
ATOM 724 N N . SER A 1 96 ? 8.184 5.039 4.444 1.00 95.12 96 SER A N 1
ATOM 725 C CA . SER A 1 96 ? 9.641 4.916 4.490 1.00 95.12 96 SER A CA 1
ATOM 726 C C . SER A 1 96 ? 10.325 5.855 3.497 1.00 95.12 96 SER A C 1
ATOM 728 O O . SER A 1 96 ? 9.985 5.881 2.311 1.00 95.12 96 SER A O 1
ATOM 730 N N . GLY A 1 97 ? 11.349 6.568 3.972 1.00 95.44 97 GLY A N 1
ATOM 731 C CA . GLY A 1 97 ? 12.420 7.042 3.100 1.00 95.44 97 GLY A CA 1
ATOM 732 C C . GLY A 1 97 ? 13.204 5.847 2.554 1.00 95.44 97 GLY A C 1
ATOM 733 O O . GLY A 1 97 ? 13.309 4.816 3.222 1.00 95.44 97 GLY A O 1
ATOM 734 N N . SER A 1 98 ? 13.736 5.959 1.339 1.00 96.88 98 SER A N 1
ATOM 735 C CA . SER A 1 98 ? 14.458 4.858 0.699 1.00 96.88 98 SER A CA 1
ATOM 736 C C . SER A 1 98 ? 15.671 5.340 -0.084 1.00 96.88 9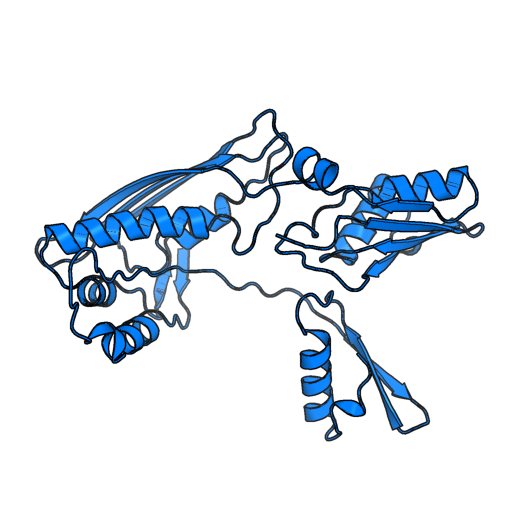8 SER A C 1
ATOM 738 O O . SER A 1 98 ? 15.589 6.352 -0.779 1.00 96.88 98 SER A O 1
ATOM 740 N N . THR A 1 99 ? 16.733 4.543 -0.068 1.00 98.19 99 THR A N 1
ATOM 741 C CA . THR A 1 99 ? 17.871 4.662 -0.984 1.00 98.19 99 THR A CA 1
ATOM 742 C C . THR A 1 99 ? 17.898 3.421 -1.859 1.00 98.19 99 THR A C 1
ATOM 744 O O . THR A 1 99 ? 18.004 2.305 -1.352 1.00 98.19 99 THR A O 1
ATOM 747 N N . ILE A 1 100 ? 17.789 3.616 -3.172 1.00 98.62 100 ILE A N 1
ATOM 748 C CA . ILE A 1 100 ? 17.671 2.526 -4.140 1.00 98.62 100 ILE A CA 1
ATOM 749 C C . ILE A 1 100 ? 18.735 2.695 -5.216 1.00 98.62 100 ILE A C 1
ATOM 751 O O . ILE A 1 100 ? 18.918 3.791 -5.741 1.00 98.62 100 ILE A O 1
ATOM 755 N N . LYS A 1 101 ? 19.434 1.608 -5.544 1.00 98.75 101 LYS A N 1
ATOM 756 C CA . LYS A 1 101 ? 20.356 1.544 -6.681 1.00 98.75 101 LYS A CA 1
ATOM 757 C C . LYS A 1 101 ? 19.888 0.448 -7.618 1.00 98.75 101 LYS A C 1
ATOM 759 O O . LYS A 1 101 ? 19.715 -0.688 -7.182 1.00 98.75 101 LYS A O 1
ATOM 764 N N . ILE A 1 102 ? 19.719 0.791 -8.887 1.00 98.75 102 ILE A N 1
ATOM 765 C CA . ILE A 1 102 ? 19.336 -0.142 -9.941 1.00 98.75 102 ILE A CA 1
ATOM 766 C C . ILE A 1 102 ? 20.473 -0.210 -10.956 1.00 98.75 102 ILE A C 1
ATOM 768 O O . ILE A 1 102 ? 21.068 0.806 -11.307 1.00 98.75 102 ILE A O 1
ATOM 772 N N . LYS A 1 103 ? 20.779 -1.415 -11.426 1.00 98.69 103 LYS A N 1
ATOM 773 C CA . LYS A 1 103 ? 21.654 -1.648 -12.574 1.00 98.69 103 LYS A CA 1
ATOM 774 C C . LYS A 1 103 ? 20.970 -2.650 -13.488 1.00 98.69 103 LYS A C 1
ATOM 776 O O . LYS A 1 103 ? 20.617 -3.732 -13.033 1.00 98.69 103 LYS A O 1
ATOM 781 N N . MET A 1 104 ? 20.820 -2.316 -14.762 1.00 98.69 104 MET A N 1
ATOM 782 C CA . MET A 1 104 ? 20.259 -3.213 -15.770 1.00 98.69 104 MET A CA 1
ATOM 783 C C . MET A 1 104 ? 21.226 -3.365 -16.943 1.00 98.69 104 MET A C 1
ATOM 785 O O . MET A 1 104 ? 22.002 -2.459 -17.240 1.00 98.69 104 MET A O 1
ATOM 789 N N . GLY A 1 105 ? 21.198 -4.528 -17.585 1.00 98.31 105 GLY A N 1
ATOM 790 C CA . GLY A 1 105 ? 21.897 -4.793 -18.837 1.00 98.31 105 GLY A CA 1
ATOM 791 C C . GLY A 1 105 ? 20.899 -5.144 -19.931 1.00 98.31 105 GLY A C 1
ATOM 792 O O . GLY A 1 105 ? 19.998 -5.950 -19.698 1.00 98.31 105 GLY A O 1
ATOM 793 N N . ALA A 1 106 ? 21.079 -4.570 -21.118 1.00 98.50 106 ALA A N 1
ATOM 794 C CA . ALA A 1 106 ? 20.293 -4.874 -22.308 1.00 98.50 106 ALA A CA 1
ATOM 795 C C . ALA A 1 106 ? 21.206 -5.126 -23.517 1.00 98.50 106 ALA A C 1
ATOM 797 O O . ALA A 1 106 ? 22.347 -4.661 -23.555 1.00 98.50 106 ALA A O 1
ATOM 798 N N . THR A 1 107 ? 20.722 -5.895 -24.492 1.00 98.44 107 THR A N 1
ATOM 799 C CA . THR A 1 107 ? 21.403 -6.061 -25.784 1.00 98.44 107 THR A CA 1
ATOM 800 C C . THR A 1 107 ? 21.189 -4.835 -26.675 1.00 98.44 107 THR A C 1
ATOM 802 O O . THR A 1 107 ? 20.339 -3.992 -26.389 1.00 98.44 107 THR A O 1
ATOM 805 N N . LYS A 1 108 ? 21.928 -4.744 -27.790 1.00 97.19 108 LYS A N 1
ATOM 806 C CA . LYS A 1 108 ? 21.744 -3.665 -28.779 1.00 97.19 108 LYS A CA 1
ATOM 807 C C . LYS A 1 108 ? 20.351 -3.679 -29.410 1.00 97.19 108 LYS A C 1
ATOM 809 O O . LYS A 1 108 ? 19.865 -2.646 -29.845 1.00 97.19 108 LYS A O 1
ATOM 814 N N . GLU A 1 109 ? 19.720 -4.847 -29.450 1.00 97.50 109 GLU A N 1
ATOM 815 C CA . GLU A 1 109 ? 18.370 -5.059 -29.970 1.00 97.50 109 GLU A CA 1
ATOM 816 C C . GLU A 1 109 ? 17.281 -4.697 -28.946 1.00 97.50 109 GLU A C 1
ATOM 818 O O . GLU A 1 109 ? 16.103 -4.749 -29.279 1.00 97.50 109 GLU A O 1
ATOM 823 N N . GLY A 1 110 ? 17.650 -4.337 -27.710 1.00 97.75 110 GLY A N 1
ATOM 824 C CA . GLY A 1 110 ? 16.714 -3.883 -26.681 1.00 97.75 110 GLY A CA 1
ATOM 825 C C . GLY A 1 110 ? 16.215 -4.951 -25.710 1.00 97.75 110 GLY A C 1
ATOM 826 O O . GLY A 1 110 ? 15.387 -4.641 -24.857 1.00 97.75 110 GLY A O 1
ATOM 827 N N . LYS A 1 111 ? 16.715 -6.193 -25.763 1.00 98.56 111 LYS A N 1
ATOM 828 C CA . LYS A 1 111 ? 16.323 -7.230 -24.790 1.00 98.56 111 LYS A CA 1
ATOM 829 C C . LYS A 1 111 ? 17.091 -7.055 -23.480 1.00 98.56 111 LYS A C 1
ATOM 831 O O . LYS A 1 111 ? 18.320 -7.121 -23.474 1.00 98.56 111 LYS A O 1
ATOM 836 N N . ILE A 1 112 ? 16.383 -6.894 -22.364 1.00 98.62 112 ILE A N 1
ATOM 837 C CA . ILE A 1 112 ? 16.959 -6.872 -21.015 1.00 98.62 112 ILE A CA 1
ATOM 838 C C . ILE A 1 112 ? 17.439 -8.286 -20.660 1.00 98.62 112 ILE A C 1
ATOM 840 O O . ILE A 1 112 ? 16.693 -9.262 -20.756 1.00 98.62 112 ILE A O 1
ATOM 844 N N . THR A 1 113 ? 18.701 -8.403 -20.251 1.00 98.44 113 THR A N 1
ATOM 845 C CA . THR A 1 113 ? 19.361 -9.685 -19.955 1.00 98.44 113 THR A CA 1
ATOM 846 C C . THR A 1 113 ? 19.672 -9.867 -18.477 1.00 98.44 113 THR A C 1
ATOM 848 O O . THR A 1 113 ? 19.727 -11.002 -18.006 1.00 98.44 113 THR A O 1
ATOM 851 N N . ALA A 1 114 ? 19.871 -8.783 -17.728 1.00 98.62 114 ALA A N 1
ATOM 852 C CA . ALA A 1 114 ? 20.144 -8.857 -16.301 1.00 98.62 114 ALA A CA 1
ATOM 853 C C . ALA A 1 114 ? 19.686 -7.600 -15.563 1.00 98.62 114 ALA A C 1
ATOM 855 O O . ALA A 1 114 ? 19.736 -6.502 -16.118 1.00 98.62 114 ALA A O 1
ATOM 856 N N . ALA A 1 115 ? 19.311 -7.754 -14.294 1.00 98.62 115 ALA A N 1
ATOM 857 C CA . ALA A 1 115 ? 19.011 -6.644 -13.404 1.00 98.62 115 ALA A CA 1
ATOM 858 C C . ALA A 1 115 ? 19.516 -6.895 -11.976 1.00 98.62 115 ALA A C 1
ATOM 860 O O . ALA A 1 115 ? 19.478 -8.011 -11.458 1.00 98.62 115 ALA A O 1
ATOM 861 N N . TYR A 1 116 ? 19.980 -5.829 -11.337 1.00 98.81 116 TYR A N 1
ATOM 862 C CA . TYR A 1 116 ? 20.382 -5.787 -9.941 1.00 98.81 116 TYR A CA 1
ATOM 863 C C . TYR A 1 116 ? 19.661 -4.639 -9.240 1.00 98.81 116 TYR A C 1
ATOM 865 O O . TYR A 1 116 ? 19.672 -3.513 -9.744 1.00 98.81 116 TYR A O 1
ATOM 873 N N . ALA A 1 117 ? 19.073 -4.917 -8.077 1.00 98.75 117 ALA A N 1
ATOM 874 C CA . ALA A 1 117 ? 18.521 -3.904 -7.187 1.00 98.75 117 ALA A CA 1
ATOM 875 C C . ALA A 1 117 ? 19.167 -3.989 -5.804 1.00 98.75 117 ALA A C 1
ATOM 877 O O . ALA A 1 117 ? 19.172 -5.044 -5.179 1.00 98.75 117 ALA A O 1
ATOM 878 N N . TRP A 1 118 ? 19.641 -2.851 -5.303 1.00 98.75 118 TRP A N 1
ATOM 879 C CA . TRP A 1 118 ? 19.990 -2.653 -3.900 1.00 98.75 118 TRP A CA 1
ATOM 880 C C . TRP A 1 118 ? 18.965 -1.706 -3.285 1.00 98.75 118 TRP A C 1
ATOM 882 O O . TRP A 1 118 ? 18.817 -0.570 -3.742 1.00 98.75 118 TRP A O 1
ATOM 892 N N . LEU A 1 119 ? 18.238 -2.178 -2.279 1.00 98.69 119 LEU A N 1
ATOM 893 C CA . LEU A 1 119 ? 17.068 -1.525 -1.706 1.00 98.69 119 LEU A CA 1
ATOM 894 C C . LEU A 1 119 ? 17.270 -1.328 -0.204 1.00 98.69 119 LEU A C 1
ATOM 896 O O . LEU A 1 119 ? 17.224 -2.295 0.546 1.00 98.69 119 LEU A O 1
ATOM 900 N N . ALA A 1 120 ? 17.430 -0.092 0.263 1.00 98.50 120 ALA A N 1
ATOM 901 C CA . ALA A 1 120 ? 17.432 0.217 1.692 1.00 98.50 120 ALA A CA 1
ATOM 902 C C . ALA A 1 120 ? 16.252 1.114 2.047 1.00 98.50 120 ALA A C 1
ATOM 904 O O . ALA A 1 120 ? 16.119 2.208 1.497 1.00 98.50 120 ALA A O 1
ATOM 905 N N . TYR A 1 121 ? 15.409 0.655 2.970 1.00 98.31 121 TYR A N 1
ATOM 906 C CA . TYR A 1 121 ? 14.225 1.380 3.424 1.00 98.31 121 TYR A CA 1
ATOM 907 C C . TYR A 1 121 ? 14.345 1.701 4.909 1.00 98.31 121 TYR A C 1
ATOM 909 O O . TYR A 1 121 ? 14.677 0.838 5.718 1.00 98.31 121 TYR A O 1
ATOM 917 N N . GLU A 1 122 ? 14.046 2.945 5.276 1.00 97.00 122 GLU A N 1
ATOM 918 C CA . GLU A 1 122 ? 13.977 3.352 6.677 1.00 97.00 122 GLU A CA 1
ATOM 919 C C . GLU A 1 122 ? 12.766 2.695 7.364 1.00 97.00 122 GLU A C 1
ATOM 921 O O . GLU A 1 122 ? 11.625 2.854 6.924 1.00 97.00 122 GLU A O 1
ATOM 926 N N . ALA A 1 123 ? 13.005 1.992 8.470 1.00 96.19 123 ALA A N 1
ATOM 927 C CA . ALA A 1 123 ? 11.986 1.367 9.319 1.00 96.19 123 ALA A CA 1
ATOM 928 C C . ALA A 1 123 ? 11.499 2.293 10.448 1.00 96.19 123 ALA A C 1
ATOM 930 O O . ALA A 1 123 ? 10.451 2.073 11.056 1.00 96.19 123 ALA A O 1
ATOM 931 N N . GLY A 1 124 ? 12.268 3.343 10.745 1.00 95.25 124 GLY A N 1
ATOM 932 C CA . GLY A 1 124 ? 12.130 4.119 11.975 1.00 95.25 124 GLY A CA 1
ATOM 933 C C . GLY A 1 124 ? 12.700 3.366 13.178 1.00 95.25 124 GLY A C 1
ATOM 934 O O . GLY A 1 124 ? 13.619 2.563 13.028 1.00 95.25 124 GLY A O 1
ATOM 935 N N . ALA A 1 125 ? 12.171 3.636 14.372 1.00 94.06 125 ALA A N 1
ATOM 936 C CA . ALA A 1 125 ? 12.725 3.149 15.640 1.00 94.06 125 ALA A CA 1
ATOM 937 C C . ALA A 1 125 ? 12.656 1.624 15.837 1.00 94.06 125 ALA A C 1
ATOM 939 O O . ALA A 1 125 ? 13.324 1.096 16.724 1.00 94.06 125 ALA A O 1
ATOM 940 N N . PHE A 1 126 ? 11.858 0.916 15.034 1.00 93.25 126 PHE A N 1
ATOM 941 C CA . PHE A 1 126 ? 11.675 -0.531 15.124 1.00 93.25 126 PHE A CA 1
ATOM 942 C C . PHE A 1 126 ? 11.684 -1.156 13.724 1.00 93.25 126 PHE A C 1
ATOM 944 O O . PHE A 1 126 ? 11.240 -0.490 12.788 1.00 93.25 126 PHE A O 1
ATOM 951 N N . PRO A 1 127 ? 12.120 -2.423 13.580 1.00 95.12 127 PRO A N 1
ATOM 952 C CA . PRO A 1 127 ? 12.049 -3.149 12.313 1.00 95.12 127 PRO A CA 1
ATOM 953 C C . PRO A 1 127 ? 10.635 -3.201 11.713 1.00 95.12 127 PRO A C 1
ATOM 955 O O . PRO A 1 127 ? 9.626 -3.065 12.422 1.00 95.12 127 PRO A O 1
ATOM 958 N N . GLY A 1 128 ? 10.572 -3.465 10.409 1.00 93.25 128 GLY A N 1
ATOM 959 C CA . GLY A 1 128 ? 9.332 -3.641 9.653 1.00 93.25 128 GLY A CA 1
ATOM 960 C C . GLY A 1 128 ? 9.083 -2.589 8.572 1.00 93.25 128 GLY A C 1
ATOM 961 O O . GLY A 1 128 ? 7.931 -2.206 8.365 1.00 93.25 128 GLY A O 1
ATOM 962 N N . SER A 1 129 ? 10.126 -2.106 7.890 1.00 95.75 129 SER A N 1
ATOM 963 C CA . SER A 1 129 ? 9.954 -1.316 6.662 1.00 95.75 129 SER A CA 1
ATOM 964 C C . SER A 1 129 ? 9.314 -2.148 5.530 1.00 95.75 129 SER A C 1
ATOM 966 O O . SER A 1 129 ? 9.342 -3.383 5.558 1.00 95.75 129 SER A O 1
ATOM 968 N N . PRO A 1 130 ? 8.763 -1.514 4.476 1.00 95.50 130 PRO A N 1
ATOM 969 C CA . PRO A 1 130 ? 8.131 -2.217 3.366 1.00 95.50 130 PRO A CA 1
ATOM 970 C C . PRO A 1 130 ? 9.139 -2.723 2.315 1.00 95.50 130 PRO A C 1
ATOM 972 O O . PRO A 1 130 ? 8.765 -2.929 1.159 1.00 95.50 130 PRO A O 1
ATOM 975 N N . VAL A 1 131 ? 10.414 -2.926 2.679 1.00 97.19 131 VAL A N 1
ATOM 976 C CA . VAL A 1 131 ? 11.467 -3.346 1.736 1.00 97.19 131 VAL A CA 1
ATOM 977 C C . VAL A 1 131 ? 11.130 -4.649 1.014 1.00 97.19 131 VAL A C 1
ATOM 979 O O . VAL A 1 131 ? 11.416 -4.768 -0.173 1.00 97.19 131 VAL A O 1
ATOM 982 N N . GLY A 1 132 ? 10.456 -5.590 1.685 1.00 95.56 132 GLY A N 1
ATOM 983 C CA . GLY A 1 132 ? 10.017 -6.846 1.072 1.00 95.56 132 GLY A CA 1
ATOM 984 C C . GLY A 1 132 ? 9.042 -6.630 -0.089 1.00 95.56 132 GLY A C 1
ATOM 985 O O . GLY A 1 132 ? 9.226 -7.203 -1.158 1.00 95.56 132 GLY A O 1
ATOM 986 N N . ALA A 1 133 ? 8.065 -5.735 0.077 1.00 94.75 133 ALA A N 1
ATOM 987 C CA . ALA A 1 133 ? 7.124 -5.382 -0.987 1.00 94.75 133 ALA A CA 1
ATOM 988 C C . ALA A 1 133 ? 7.810 -4.611 -2.128 1.00 94.75 133 ALA A C 1
ATOM 990 O O . ALA A 1 133 ? 7.532 -4.855 -3.302 1.00 94.75 133 ALA A O 1
ATOM 991 N N . GLY A 1 134 ? 8.753 -3.720 -1.796 1.00 96.31 134 GLY A N 1
ATOM 992 C CA . GLY A 1 134 ? 9.599 -3.055 -2.789 1.00 96.31 134 GLY A CA 1
ATOM 993 C C . GLY A 1 134 ? 10.410 -4.055 -3.621 1.00 96.31 134 GLY A C 1
ATOM 994 O O . GLY A 1 134 ? 10.413 -3.969 -4.846 1.00 96.31 134 GLY A O 1
ATOM 995 N N . ALA A 1 135 ? 11.038 -5.035 -2.966 1.00 96.69 135 ALA A N 1
ATOM 996 C CA . ALA A 1 135 ? 11.794 -6.109 -3.606 1.00 96.69 135 ALA A CA 1
ATOM 997 C C . ALA A 1 135 ? 10.910 -7.005 -4.483 1.00 96.69 135 ALA A C 1
ATOM 999 O O . ALA A 1 135 ? 11.312 -7.375 -5.581 1.00 96.69 135 ALA A O 1
ATOM 1000 N N . GLU A 1 136 ? 9.689 -7.315 -4.044 1.00 95.31 136 GLU A N 1
ATOM 1001 C CA . GLU A 1 136 ? 8.740 -8.074 -4.857 1.00 95.31 136 GLU A CA 1
ATOM 1002 C C . GLU A 1 136 ? 8.321 -7.303 -6.114 1.00 95.31 136 GLU A C 1
ATOM 1004 O O . GLU A 1 136 ? 8.186 -7.895 -7.179 1.00 95.31 136 GLU A O 1
ATOM 1009 N N . CYS A 1 137 ? 8.128 -5.987 -6.030 1.00 95.88 137 CYS A N 1
ATOM 1010 C CA . CYS A 1 137 ? 7.555 -5.223 -7.138 1.00 95.88 137 CYS A CA 1
ATOM 1011 C C . CYS A 1 137 ? 8.588 -4.694 -8.147 1.00 95.88 137 CYS A C 1
ATOM 1013 O O . CYS A 1 137 ? 8.228 -4.511 -9.308 1.00 95.88 137 CYS A O 1
ATOM 1015 N N . VAL A 1 138 ? 9.848 -4.474 -7.741 1.00 97.62 138 VAL A N 1
ATOM 1016 C CA . VAL A 1 138 ? 10.855 -3.690 -8.494 1.00 97.62 138 VAL A CA 1
ATOM 1017 C C . VAL A 1 138 ? 11.035 -4.100 -9.962 1.00 97.62 138 VAL A C 1
ATOM 1019 O O . VAL A 1 138 ? 11.089 -3.236 -10.829 1.00 97.62 138 VAL A O 1
ATOM 1022 N N . PHE A 1 139 ? 11.094 -5.400 -10.257 1.00 97.50 139 PHE A N 1
ATOM 1023 C CA . PHE A 1 139 ? 11.306 -5.917 -11.618 1.00 97.50 139 PHE A CA 1
ATOM 1024 C C . PHE A 1 139 ? 10.150 -6.773 -12.128 1.00 97.50 139 PHE A C 1
ATOM 1026 O O . PHE A 1 139 ? 10.209 -7.288 -13.237 1.00 97.50 139 PHE A O 1
ATOM 1033 N N . THR A 1 140 ? 9.085 -6.920 -11.340 1.00 96.12 140 THR A N 1
ATOM 1034 C CA . THR A 1 140 ? 7.969 -7.819 -11.654 1.00 96.12 140 THR A CA 1
ATOM 1035 C C . THR A 1 140 ? 7.209 -7.506 -12.952 1.00 96.12 140 THR A C 1
ATOM 1037 O O . THR A 1 140 ? 6.681 -8.461 -13.534 1.00 96.12 140 THR A O 1
ATOM 1040 N N . PRO A 1 141 ? 7.162 -6.256 -13.461 1.00 96.56 141 PRO A N 1
ATOM 1041 C CA . PRO A 1 141 ? 6.654 -6.009 -14.806 1.00 96.56 141 PRO A CA 1
ATOM 1042 C C . PRO A 1 141 ? 7.478 -6.701 -15.906 1.00 96.56 141 PRO A C 1
ATOM 1044 O O . PRO A 1 141 ? 6.934 -7.034 -16.942 1.00 96.56 141 PRO A O 1
ATOM 1047 N N . TYR A 1 142 ? 8.768 -6.973 -15.724 1.00 97.88 142 TYR A N 1
ATOM 1048 C CA . TYR A 1 142 ? 9.648 -7.368 -16.827 1.00 97.88 142 TYR A CA 1
ATOM 1049 C C . TYR A 1 142 ? 10.036 -8.852 -16.800 1.00 97.88 142 TYR A C 1
ATOM 1051 O O . TYR A 1 142 ? 10.257 -9.446 -15.746 1.00 97.88 142 TYR A O 1
ATOM 1059 N N . ASP A 1 143 ? 10.169 -9.446 -17.985 1.00 97.62 143 ASP A N 1
ATOM 1060 C CA . ASP A 1 143 ? 10.744 -10.776 -18.199 1.00 97.62 143 ASP A CA 1
ATOM 1061 C C . ASP A 1 143 ? 12.274 -10.675 -18.297 1.00 97.62 143 ASP A C 1
ATOM 1063 O O . ASP A 1 143 ? 12.837 -10.458 -19.378 1.00 97.62 143 ASP A O 1
ATOM 1067 N N . ILE A 1 144 ? 12.937 -10.782 -17.140 1.00 98.00 144 ILE A N 1
ATOM 1068 C CA . ILE A 1 144 ? 14.389 -10.632 -16.990 1.00 98.00 144 ILE A CA 1
ATOM 1069 C C . ILE A 1 144 ? 14.999 -11.968 -16.542 1.00 98.00 144 ILE A C 1
ATOM 1071 O O . ILE A 1 144 ? 14.682 -12.440 -15.449 1.00 98.00 144 ILE A O 1
ATOM 1075 N N . PRO A 1 145 ? 15.913 -12.575 -17.321 1.00 96.06 145 PRO A N 1
ATOM 1076 C CA . PRO A 1 145 ? 16.392 -13.925 -17.030 1.00 96.06 145 PRO A CA 1
ATOM 1077 C C . PRO A 1 145 ? 17.360 -14.005 -15.841 1.00 96.06 145 PRO A C 1
ATOM 1079 O O . PRO A 1 145 ? 17.436 -15.045 -15.193 1.00 96.06 145 PRO A O 1
ATOM 1082 N N . ASN A 1 146 ? 18.100 -12.932 -15.538 1.00 97.94 146 ASN A N 1
ATOM 1083 C CA . ASN A 1 146 ? 19.102 -12.917 -14.468 1.00 97.94 146 ASN A CA 1
ATOM 1084 C C . ASN A 1 146 ? 18.832 -11.756 -13.509 1.00 97.94 146 ASN A C 1
ATOM 1086 O O . ASN A 1 146 ? 19.038 -10.597 -13.867 1.00 97.94 146 ASN A O 1
ATOM 1090 N N . VAL A 1 147 ? 18.382 -12.050 -12.290 1.00 98.25 147 VAL A N 1
ATOM 1091 C CA . VAL A 1 147 ? 17.992 -11.019 -11.321 1.00 98.25 147 VAL A CA 1
ATOM 1092 C C . VAL A 1 147 ? 18.634 -11.273 -9.964 1.00 98.25 147 VAL A C 1
ATOM 1094 O O . VAL A 1 147 ? 18.608 -12.393 -9.461 1.00 98.25 147 VAL A O 1
ATOM 1097 N N . VAL A 1 148 ? 19.168 -10.213 -9.357 1.00 98.25 148 VAL A N 1
ATOM 1098 C CA . VAL A 1 148 ? 19.603 -10.190 -7.953 1.00 98.25 148 VAL A CA 1
ATOM 1099 C C . VAL A 1 148 ? 18.968 -8.985 -7.260 1.00 98.25 148 VAL A C 1
ATOM 1101 O O . VAL A 1 148 ? 18.984 -7.877 -7.797 1.00 98.25 148 VAL A O 1
ATOM 1104 N N . ILE A 1 149 ? 18.395 -9.197 -6.075 1.00 98.56 149 ILE A N 1
ATOM 1105 C CA . ILE A 1 149 ? 17.750 -8.147 -5.280 1.00 98.56 149 ILE A CA 1
ATOM 1106 C C . ILE A 1 149 ? 18.243 -8.253 -3.839 1.00 98.56 149 ILE A C 1
ATOM 1108 O O . ILE A 1 149 ? 17.948 -9.232 -3.156 1.00 98.56 149 ILE A O 1
ATOM 1112 N N . ASP A 1 150 ? 18.943 -7.222 -3.377 1.00 98.38 150 ASP A N 1
ATOM 1113 C CA . ASP A 1 150 ? 19.349 -7.068 -1.984 1.00 98.38 150 ASP A CA 1
ATOM 1114 C C . ASP A 1 150 ? 18.404 -6.081 -1.289 1.00 98.38 150 ASP A C 1
ATOM 1116 O O . ASP A 1 150 ? 18.275 -4.931 -1.714 1.00 98.38 150 ASP A O 1
ATOM 1120 N N . GLY A 1 151 ? 17.745 -6.520 -0.215 1.00 98.12 151 GLY A N 1
ATOM 1121 C CA . GLY A 1 151 ? 16.822 -5.707 0.577 1.00 98.12 151 GLY A CA 1
ATOM 1122 C C . GLY A 1 151 ? 17.299 -5.519 2.015 1.00 98.12 151 GLY A C 1
ATOM 1123 O O . GLY A 1 151 ? 17.605 -6.494 2.698 1.00 98.12 151 GLY A O 1
ATOM 1124 N N . TYR A 1 152 ? 17.316 -4.274 2.490 1.00 98.38 152 TYR A N 1
ATOM 1125 C CA . TYR A 1 152 ? 17.745 -3.891 3.833 1.00 98.38 152 TYR A CA 1
ATOM 1126 C C . TYR A 1 152 ? 16.647 -3.122 4.565 1.00 98.38 152 TYR A C 1
ATOM 1128 O O . TYR A 1 152 ? 16.176 -2.078 4.104 1.00 98.38 152 TYR A O 1
ATOM 1136 N N . ASP A 1 153 ? 16.292 -3.634 5.740 1.00 97.81 153 ASP A N 1
ATOM 1137 C CA . ASP A 1 153 ? 15.428 -2.972 6.712 1.00 97.81 153 ASP A CA 1
ATOM 1138 C C . ASP A 1 153 ? 16.288 -2.115 7.652 1.00 97.81 153 ASP A C 1
ATOM 1140 O O . ASP A 1 153 ? 17.070 -2.644 8.445 1.00 97.81 153 ASP A O 1
ATOM 1144 N N . VAL A 1 154 ? 16.212 -0.787 7.527 1.00 98.06 154 VAL A N 1
ATOM 1145 C CA . VAL A 1 154 ? 17.147 0.134 8.193 1.00 98.06 154 VAL A CA 1
ATOM 1146 C C . VAL A 1 154 ? 16.486 0.810 9.389 1.00 98.06 154 VAL A C 1
ATOM 1148 O O . VAL A 1 154 ? 15.690 1.739 9.244 1.00 98.06 154 VAL A O 1
ATOM 1151 N N . VAL A 1 155 ? 16.852 0.374 10.593 1.00 97.94 155 VAL A N 1
ATOM 1152 C CA . VAL A 1 155 ? 16.394 0.975 11.854 1.00 97.94 155 VAL A CA 1
ATOM 1153 C C . VAL A 1 155 ? 17.135 2.289 12.114 1.00 97.94 155 VAL A C 1
ATOM 1155 O O . VAL A 1 155 ? 18.363 2.346 12.052 1.00 97.94 155 VAL A O 1
ATOM 1158 N N . VAL A 1 156 ? 16.386 3.352 12.416 1.00 95.50 156 VAL A N 1
ATOM 1159 C CA . VAL A 1 156 ? 16.900 4.715 12.647 1.00 95.50 156 VAL A CA 1
ATOM 1160 C C . VAL A 1 156 ? 16.153 5.401 13.795 1.00 95.50 156 VAL A C 1
ATOM 1162 O O . VAL A 1 156 ? 15.036 5.023 14.137 1.00 95.50 156 VAL A O 1
ATOM 1165 N N . ASN A 1 157 ? 16.718 6.462 14.378 1.00 94.81 157 ASN A N 1
ATOM 1166 C CA . ASN A 1 157 ? 16.097 7.221 15.477 1.00 94.81 157 ASN A CA 1
ATOM 1167 C C . ASN A 1 157 ? 14.986 8.188 14.999 1.00 94.81 157 ASN A C 1
ATOM 1169 O O . ASN A 1 157 ? 15.060 9.394 15.222 1.00 94.81 157 ASN A O 1
ATOM 1173 N N . LYS A 1 158 ? 13.960 7.658 14.324 1.00 91.25 158 LYS A N 1
ATOM 1174 C CA . LYS A 1 158 ? 12.752 8.370 13.856 1.00 91.25 158 LYS A CA 1
ATOM 1175 C C . LYS A 1 158 ? 11.490 7.586 14.261 1.00 91.25 158 LYS A C 1
ATOM 1177 O O . LYS A 1 158 ? 11.616 6.398 14.568 1.00 91.25 158 LYS A O 1
ATOM 1182 N N . PRO A 1 159 ? 10.279 8.180 14.244 1.00 90.69 159 PRO A N 1
ATOM 1183 C CA . PRO A 1 159 ? 9.040 7.418 14.416 1.00 90.69 159 PRO A CA 1
ATOM 1184 C C . PRO A 1 159 ? 8.988 6.199 13.487 1.00 90.69 159 PRO A C 1
ATOM 1186 O O . PRO A 1 159 ? 9.488 6.257 12.362 1.00 90.69 159 PRO A O 1
ATOM 1189 N N . LYS A 1 160 ? 8.413 5.089 13.968 1.00 92.00 160 LYS A N 1
ATOM 1190 C CA . LYS A 1 160 ? 8.287 3.847 13.190 1.00 92.00 160 LYS A CA 1
ATOM 1191 C C . LYS A 1 160 ? 7.581 4.136 11.865 1.00 92.00 160 LYS A C 1
ATOM 1193 O O . LYS A 1 160 ? 6.496 4.710 11.884 1.00 92.00 160 LYS A O 1
ATOM 1198 N N . ALA A 1 161 ? 8.161 3.713 10.747 1.00 92.81 161 ALA A N 1
ATOM 1199 C CA . ALA A 1 161 ? 7.529 3.836 9.443 1.00 92.81 161 ALA A CA 1
ATOM 1200 C C . ALA A 1 161 ? 6.203 3.057 9.413 1.00 92.81 161 ALA A C 1
ATOM 1202 O O . ALA A 1 161 ? 6.071 1.973 9.986 1.00 92.81 161 ALA A O 1
ATOM 1203 N N . GLY A 1 162 ? 5.202 3.643 8.768 1.00 89.12 162 GLY A N 1
ATOM 1204 C CA . GLY A 1 162 ? 3.870 3.080 8.616 1.00 89.12 162 GLY A CA 1
ATOM 1205 C C . GLY A 1 162 ? 3.587 2.680 7.174 1.00 89.12 162 GLY A C 1
ATOM 1206 O O . GLY A 1 162 ? 4.279 3.081 6.236 1.00 89.12 162 GLY A O 1
ATOM 1207 N N . ALA A 1 163 ? 2.517 1.911 6.988 1.00 90.19 163 ALA A N 1
ATOM 1208 C CA . ALA A 1 163 ? 2.003 1.651 5.655 1.00 90.19 163 ALA A CA 1
ATOM 1209 C C . ALA A 1 163 ? 1.523 2.962 5.009 1.00 90.19 163 ALA A C 1
ATOM 1211 O O . ALA A 1 163 ? 0.781 3.742 5.609 1.00 90.19 163 ALA A O 1
ATOM 1212 N N . TYR A 1 164 ? 1.907 3.163 3.752 1.00 90.81 164 TYR A N 1
ATOM 1213 C CA . TYR A 1 164 ? 1.353 4.182 2.869 1.00 90.81 164 TYR A CA 1
ATOM 1214 C C . TYR A 1 164 ? 1.006 3.520 1.538 1.00 90.81 164 TYR A C 1
ATOM 1216 O O . TYR A 1 164 ? 1.738 2.632 1.115 1.00 90.81 164 TYR A O 1
ATOM 1224 N N . ARG A 1 165 ? -0.117 3.898 0.912 1.00 91.12 165 ARG A N 1
ATOM 1225 C CA . ARG A 1 165 ? -0.705 3.220 -0.265 1.00 91.12 165 ARG A CA 1
ATOM 1226 C C . ARG A 1 165 ? 0.357 2.700 -1.253 1.00 91.12 165 ARG A C 1
ATOM 1228 O O . ARG A 1 165 ? 1.169 3.480 -1.738 1.00 91.12 165 ARG A O 1
ATOM 1235 N N . ALA A 1 166 ? 0.291 1.397 -1.543 1.00 92.00 166 ALA A N 1
ATOM 1236 C CA . ALA A 1 166 ? 1.347 0.613 -2.191 1.00 92.00 166 ALA A CA 1
ATOM 1237 C C . ALA A 1 166 ? 2.707 0.658 -1.445 1.00 92.00 166 ALA A C 1
ATOM 1239 O O . ALA A 1 166 ? 3.686 1.166 -2.006 1.00 92.00 166 ALA A O 1
ATOM 1240 N N . PRO A 1 167 ? 2.784 0.164 -0.183 1.00 92.12 167 PRO A N 1
ATOM 1241 C CA . PRO A 1 167 ? 3.992 0.278 0.633 1.00 92.12 167 PRO A CA 1
ATOM 1242 C C . PRO A 1 167 ? 5.235 -0.251 -0.085 1.00 92.12 167 PRO A C 1
ATOM 1244 O O . PRO A 1 167 ? 5.282 -1.404 -0.500 1.00 92.12 167 PRO A O 1
ATOM 1247 N N . GLY A 1 168 ? 6.251 0.598 -0.229 1.00 94.06 168 GLY A N 1
ATOM 1248 C CA . GLY A 1 168 ? 7.546 0.245 -0.816 1.00 94.06 168 GLY A CA 1
ATOM 1249 C C . GLY A 1 168 ? 7.576 0.147 -2.345 1.00 94.06 168 GLY A C 1
ATOM 1250 O O . GLY A 1 168 ? 8.549 0.576 -2.960 1.00 94.06 168 GLY A O 1
ATOM 1251 N N . ALA A 1 169 ? 6.514 -0.336 -2.991 1.00 95.31 169 ALA A N 1
ATOM 1252 C CA . ALA A 1 169 ? 6.521 -0.533 -4.443 1.00 95.31 169 ALA A CA 1
ATOM 1253 C C . ALA A 1 169 ? 6.655 0.761 -5.242 1.00 95.31 169 ALA A C 1
ATOM 1255 O O . ALA A 1 169 ? 7.317 0.756 -6.272 1.00 95.31 169 ALA A O 1
ATOM 1256 N N . SER A 1 170 ? 6.074 1.869 -4.775 1.00 94.50 170 SER A N 1
ATOM 1257 C CA . SER A 1 170 ? 6.174 3.151 -5.487 1.00 94.50 170 SER A CA 1
ATOM 1258 C C . SER A 1 170 ? 7.630 3.616 -5.619 1.00 94.50 170 SER A C 1
ATOM 1260 O O . SER A 1 170 ? 8.057 4.025 -6.695 1.00 94.50 170 SER A O 1
ATOM 1262 N N . ASN A 1 171 ? 8.412 3.503 -4.540 1.00 95.06 171 ASN A N 1
ATOM 1263 C CA . ASN A 1 171 ? 9.829 3.863 -4.519 1.00 95.06 171 ASN A CA 1
ATOM 1264 C C . ASN A 1 171 ? 10.640 2.950 -5.452 1.00 95.06 171 ASN A C 1
ATOM 1266 O O . ASN A 1 171 ? 11.444 3.429 -6.251 1.00 95.06 171 ASN A O 1
ATOM 1270 N N . ALA A 1 172 ? 10.404 1.637 -5.365 1.00 96.81 172 ALA A N 1
ATOM 1271 C CA . ALA A 1 172 ? 11.071 0.640 -6.194 1.00 96.81 172 ALA A CA 1
ATOM 1272 C C . ALA A 1 172 ? 10.744 0.797 -7.686 1.00 96.81 172 ALA A C 1
ATOM 1274 O O . ALA A 1 172 ? 11.654 0.815 -8.511 1.00 96.81 172 ALA A O 1
ATOM 1275 N N . GLY A 1 173 ? 9.462 0.956 -8.016 1.00 96.75 173 GLY A N 1
ATOM 1276 C CA . GLY A 1 173 ? 8.981 1.149 -9.379 1.00 96.75 173 GLY A CA 1
ATOM 1277 C C . GLY A 1 173 ? 9.542 2.420 -10.001 1.00 96.75 173 GLY A C 1
ATOM 1278 O O . GLY A 1 173 ? 10.054 2.362 -11.109 1.00 96.75 173 GLY A O 1
ATOM 1279 N N . PHE A 1 174 ? 9.550 3.541 -9.270 1.00 96.94 174 PHE A N 1
ATOM 1280 C CA . PHE A 1 174 ? 10.168 4.779 -9.754 1.00 96.94 174 PHE A CA 1
ATOM 1281 C C . PHE A 1 174 ? 11.649 4.582 -10.116 1.00 96.94 174 PHE A C 1
ATOM 1283 O O . PHE A 1 174 ? 12.079 4.967 -11.204 1.00 96.94 174 PHE A O 1
ATOM 1290 N N . ALA A 1 175 ? 12.423 3.940 -9.236 1.00 97.88 175 ALA A N 1
ATOM 1291 C CA . ALA A 1 175 ? 13.844 3.701 -9.471 1.00 97.88 175 ALA A CA 1
ATOM 1292 C C . ALA A 1 175 ? 14.104 2.752 -10.655 1.00 97.88 175 ALA A C 1
ATOM 1294 O O . ALA A 1 175 ? 15.004 3.006 -11.454 1.00 97.88 175 ALA A O 1
ATOM 1295 N N . ALA A 1 176 ? 13.329 1.671 -10.780 1.00 98.12 176 ALA A N 1
ATOM 1296 C CA . ALA A 1 176 ? 13.466 0.722 -11.883 1.00 98.12 176 ALA A CA 1
ATOM 1297 C C . ALA A 1 176 ? 13.047 1.335 -13.224 1.00 98.12 176 ALA A C 1
ATOM 1299 O O . ALA A 1 176 ? 13.791 1.229 -14.196 1.00 98.12 176 ALA A O 1
ATOM 1300 N N . GLU A 1 177 ? 11.904 2.025 -13.265 1.00 98.06 177 GLU A N 1
ATOM 1301 C CA . GLU A 1 177 ? 11.398 2.656 -14.487 1.00 98.06 177 GLU A CA 1
ATOM 1302 C C . GLU A 1 177 ? 12.311 3.754 -15.007 1.00 98.06 177 GLU A C 1
ATOM 1304 O O . GLU A 1 177 ? 12.394 3.934 -16.216 1.00 98.06 177 GLU A O 1
ATOM 1309 N N . THR A 1 178 ? 13.027 4.451 -14.122 1.00 97.81 178 THR A N 1
ATOM 1310 C CA . THR A 1 178 ? 14.020 5.446 -14.542 1.00 97.81 178 THR A CA 1
ATOM 1311 C C . THR A 1 178 ? 15.111 4.789 -15.391 1.00 97.81 178 THR A C 1
ATOM 1313 O O . THR A 1 178 ? 15.401 5.258 -16.485 1.00 97.81 178 THR A O 1
ATOM 1316 N N . VAL A 1 179 ? 15.654 3.651 -14.945 1.00 98.38 179 VAL A N 1
ATOM 1317 C CA . VAL A 1 179 ? 16.694 2.924 -15.694 1.00 98.38 179 VAL A CA 1
ATOM 1318 C C . VAL A 1 179 ? 16.140 2.295 -16.974 1.00 98.38 179 VAL A C 1
ATOM 1320 O O . VAL A 1 179 ? 16.825 2.270 -17.992 1.00 98.38 179 VAL A O 1
ATOM 1323 N N . VAL A 1 180 ? 14.898 1.802 -16.953 1.00 98.44 180 VAL A N 1
ATOM 1324 C CA . VAL A 1 180 ? 14.222 1.305 -18.165 1.00 98.44 180 VAL A CA 1
ATOM 1325 C C . VAL A 1 180 ? 14.099 2.413 -19.211 1.00 98.44 180 VAL A C 1
ATOM 1327 O O . VAL A 1 180 ? 14.355 2.169 -20.389 1.00 98.44 180 VAL A O 1
ATOM 1330 N N . ASP A 1 181 ? 13.726 3.620 -18.789 1.00 97.94 181 ASP A N 1
ATOM 1331 C CA . ASP A 1 181 ? 13.588 4.764 -19.685 1.00 97.94 181 ASP A CA 1
ATOM 1332 C C . ASP A 1 181 ? 14.945 5.213 -20.247 1.00 97.94 181 ASP A C 1
ATOM 1334 O O . ASP A 1 181 ? 15.081 5.398 -21.454 1.00 97.94 181 ASP A O 1
ATOM 1338 N N . GLU A 1 182 ? 15.979 5.278 -19.401 1.00 98.00 182 GLU A N 1
ATOM 1339 C CA . GLU A 1 182 ? 17.358 5.564 -19.821 1.00 98.00 182 GLU A CA 1
ATOM 1340 C C . GLU A 1 182 ? 17.874 4.548 -20.853 1.00 98.00 182 GLU A C 1
ATOM 1342 O O . GLU A 1 182 ? 18.493 4.941 -21.841 1.00 98.00 182 GLU A O 1
ATOM 1347 N N . LEU A 1 183 ? 17.580 3.253 -20.678 1.00 98.44 183 LEU A N 1
ATOM 1348 C CA . LEU A 1 183 ? 17.942 2.215 -21.650 1.00 98.44 183 LEU A CA 1
ATOM 1349 C C . LEU A 1 183 ? 17.230 2.400 -22.994 1.00 98.44 183 LEU A C 1
ATOM 1351 O O . LEU A 1 183 ? 17.857 2.233 -24.040 1.00 98.44 183 LEU A O 1
ATOM 1355 N N . ALA A 1 184 ? 15.938 2.737 -22.982 1.00 98.19 184 ALA A N 1
ATOM 1356 C CA . ALA A 1 184 ? 15.190 2.994 -24.211 1.00 98.19 184 ALA A CA 1
ATOM 1357 C C . ALA A 1 184 ? 15.762 4.205 -24.969 1.00 98.19 184 ALA A C 1
ATOM 1359 O O . ALA A 1 184 ? 15.960 4.129 -26.183 1.00 98.19 184 ALA A O 1
ATOM 1360 N N . ILE A 1 185 ? 16.094 5.283 -24.245 1.00 97.62 185 ILE A N 1
ATOM 1361 C CA . ILE A 1 185 ? 16.711 6.496 -24.799 1.00 97.62 185 ILE A CA 1
ATOM 1362 C C . ILE A 1 185 ? 18.085 6.188 -25.406 1.00 97.62 185 ILE A C 1
ATOM 1364 O O . ILE A 1 185 ? 18.328 6.544 -26.558 1.00 97.62 185 ILE A O 1
ATOM 1368 N N . GLU A 1 186 ? 18.963 5.505 -24.667 1.00 98.12 186 GLU A N 1
ATOM 1369 C CA . GLU A 1 186 ? 20.325 5.175 -25.115 1.00 98.12 186 GLU A CA 1
ATOM 1370 C C . GLU A 1 186 ? 20.323 4.289 -26.373 1.00 98.12 186 GLU A C 1
ATOM 1372 O O . GLU A 1 186 ? 21.170 4.436 -27.254 1.00 98.12 186 GLU A O 1
ATOM 1377 N N . LEU A 1 187 ? 19.346 3.385 -26.490 1.00 98.19 187 LEU A N 1
ATOM 1378 C CA . LEU A 1 187 ? 19.186 2.507 -27.652 1.00 98.19 187 LEU A CA 1
ATOM 1379 C C . LEU A 1 187 ? 18.393 3.148 -28.804 1.00 98.19 187 LEU A C 1
ATOM 1381 O O . LEU A 1 187 ? 18.281 2.543 -29.871 1.00 98.19 187 LEU A O 1
ATOM 1385 N N . GLY A 1 188 ? 17.841 4.350 -28.611 1.00 97.50 188 GLY A N 1
ATOM 1386 C CA . GLY A 1 188 ? 17.014 5.035 -29.605 1.00 97.50 188 GLY A CA 1
ATOM 1387 C C . GLY A 1 188 ? 15.711 4.298 -29.933 1.00 97.50 188 GLY A C 1
ATOM 1388 O O . GLY A 1 188 ? 15.230 4.374 -31.064 1.00 97.50 188 GLY A O 1
ATOM 1389 N N . LEU A 1 189 ? 15.162 3.555 -28.970 1.00 97.69 189 LEU A N 1
ATOM 1390 C CA . LEU A 1 189 ? 13.930 2.781 -29.121 1.00 97.69 189 LEU A CA 1
ATOM 1391 C C . LEU A 1 189 ? 12.736 3.557 -28.556 1.00 97.69 189 LEU A C 1
ATOM 1393 O O . LEU A 1 189 ? 12.862 4.281 -27.570 1.00 97.69 189 LEU A O 1
ATOM 1397 N N . ASP A 1 190 ? 11.555 3.382 -29.159 1.00 96.00 190 ASP A N 1
ATOM 1398 C CA . ASP A 1 190 ? 10.320 3.919 -28.580 1.00 96.00 190 ASP A CA 1
ATOM 1399 C C . ASP A 1 190 ? 10.109 3.324 -27.170 1.00 96.00 190 ASP A C 1
ATOM 1401 O O . ASP A 1 190 ? 10.246 2.107 -26.985 1.00 96.00 190 ASP A O 1
ATOM 1405 N N . PRO A 1 191 ? 9.790 4.150 -26.157 1.00 97.38 191 PRO A N 1
ATOM 1406 C CA . PRO A 1 191 ? 9.757 3.705 -24.768 1.00 97.38 191 PRO A CA 1
ATOM 1407 C C . PRO A 1 191 ? 8.627 2.712 -24.472 1.00 97.38 191 PRO A C 1
ATOM 1409 O O . PRO A 1 191 ? 8.754 1.935 -23.523 1.00 97.38 191 PRO A O 1
ATOM 1412 N N . ILE A 1 192 ? 7.536 2.701 -25.250 1.00 98.00 192 ILE A N 1
ATOM 1413 C CA . ILE A 1 192 ? 6.492 1.676 -25.127 1.00 98.00 192 ILE A CA 1
ATOM 1414 C C . ILE A 1 192 ? 6.941 0.391 -25.823 1.00 98.00 192 ILE A C 1
ATOM 1416 O O . ILE A 1 192 ? 6.791 -0.685 -25.246 1.00 98.00 192 ILE A O 1
ATOM 1420 N N . ASP A 1 193 ? 7.544 0.480 -27.010 1.00 97.94 193 ASP A N 1
ATOM 1421 C CA . ASP A 1 193 ? 8.044 -0.698 -27.732 1.00 97.94 193 ASP A CA 1
ATOM 1422 C C . ASP A 1 193 ? 9.153 -1.432 -26.978 1.00 97.94 193 ASP A C 1
ATOM 1424 O O . ASP A 1 193 ? 9.137 -2.665 -26.894 1.00 97.94 193 ASP A O 1
ATOM 1428 N N . PHE A 1 194 ? 10.065 -0.691 -26.344 1.00 98.56 194 PHE A N 1
ATOM 1429 C CA . PHE A 1 194 ? 11.078 -1.265 -25.462 1.00 98.56 194 PHE A CA 1
ATOM 1430 C C . PHE A 1 194 ? 10.443 -2.049 -24.304 1.00 98.56 194 PHE A C 1
ATOM 1432 O O . PHE A 1 194 ? 10.850 -3.174 -23.999 1.00 98.56 194 PHE A O 1
ATOM 1439 N N . ARG A 1 195 ? 9.399 -1.493 -23.676 1.00 98.56 195 ARG A N 1
ATOM 1440 C CA . ARG A 1 195 ? 8.683 -2.151 -22.574 1.00 98.56 195 ARG A CA 1
ATOM 1441 C C . ARG A 1 195 ? 7.883 -3.362 -23.051 1.00 98.56 195 ARG A C 1
ATOM 1443 O O . ARG A 1 195 ? 7.920 -4.397 -22.387 1.00 98.56 195 ARG A O 1
ATOM 1450 N N . LEU A 1 196 ? 7.223 -3.286 -24.208 1.00 98.50 196 LEU A N 1
ATOM 1451 C CA . LEU A 1 196 ? 6.484 -4.403 -24.815 1.00 98.50 196 LEU A CA 1
ATOM 1452 C C . LEU A 1 196 ? 7.399 -5.596 -25.112 1.00 98.50 196 LEU A C 1
ATOM 1454 O O . LEU A 1 196 ? 7.067 -6.733 -24.773 1.00 98.50 196 LEU A O 1
ATOM 1458 N N . MET A 1 197 ? 8.582 -5.340 -25.676 1.00 98.12 197 MET A N 1
ATOM 1459 C CA . MET A 1 197 ? 9.584 -6.373 -25.961 1.00 98.12 197 MET A CA 1
ATOM 1460 C C . MET A 1 197 ? 10.035 -7.126 -24.697 1.00 98.12 197 MET A C 1
ATOM 1462 O O . MET A 1 197 ? 10.326 -8.325 -24.747 1.00 98.12 197 MET A O 1
ATOM 1466 N N . ASN A 1 198 ? 10.082 -6.427 -23.562 1.00 98.50 198 ASN A N 1
ATOM 1467 C CA . ASN A 1 198 ? 10.572 -6.944 -22.285 1.00 98.50 198 ASN A CA 1
ATOM 1468 C C . ASN A 1 198 ? 9.462 -7.303 -21.289 1.00 98.50 198 ASN A C 1
ATOM 1470 O O . ASN A 1 198 ? 9.765 -7.647 -20.150 1.00 98.50 198 ASN A O 1
ATOM 1474 N N . SER A 1 199 ? 8.193 -7.224 -21.688 1.00 98.19 199 SER A N 1
ATOM 1475 C CA . SER A 1 199 ? 7.062 -7.413 -20.778 1.00 98.19 199 SER A CA 1
ATOM 1476 C C . SER A 1 199 ? 6.999 -8.835 -20.229 1.00 98.19 199 SER A C 1
ATOM 1478 O O . SER A 1 199 ? 7.087 -9.810 -20.982 1.00 98.19 199 SER A O 1
ATOM 1480 N N . ALA A 1 200 ? 6.762 -8.947 -18.925 1.00 97.50 200 ALA A N 1
ATOM 1481 C CA . ALA A 1 200 ? 6.290 -10.176 -18.316 1.00 97.50 200 ALA A CA 1
ATOM 1482 C C . ALA A 1 200 ? 4.899 -10.520 -18.856 1.00 97.50 200 ALA A C 1
ATOM 1484 O O . ALA A 1 200 ? 4.070 -9.649 -19.136 1.00 97.50 200 ALA A O 1
ATOM 1485 N N . LYS A 1 201 ? 4.652 -11.818 -18.998 1.00 97.12 201 LYS A N 1
ATOM 1486 C CA . LYS A 1 201 ? 3.404 -12.390 -19.499 1.00 97.12 201 LYS A CA 1
ATOM 1487 C C . LYS A 1 201 ? 2.937 -13.471 -18.537 1.00 97.12 201 LYS A C 1
ATOM 1489 O O . LYS A 1 201 ? 3.662 -13.870 -17.621 1.00 97.12 201 LYS A O 1
ATOM 1494 N N . GLU A 1 202 ? 1.727 -13.966 -18.753 1.00 97.12 202 GLU A N 1
ATOM 1495 C CA . GLU A 1 202 ? 1.304 -15.204 -18.105 1.00 97.12 202 GLU A CA 1
ATOM 1496 C C . GLU A 1 202 ? 2.346 -16.305 -18.369 1.00 97.12 202 GLU A C 1
ATOM 1498 O O . GLU A 1 202 ? 2.823 -16.468 -19.494 1.00 97.12 202 GLU A O 1
ATOM 1503 N N . GLY A 1 203 ? 2.760 -17.009 -17.315 1.00 96.88 203 GLY A N 1
ATOM 1504 C CA . GLY A 1 203 ? 3.835 -18.001 -17.390 1.00 96.88 203 GLY A CA 1
ATOM 1505 C C . GLY A 1 203 ? 5.248 -17.461 -17.129 1.00 96.88 203 GLY A C 1
ATOM 1506 O O . GLY A 1 203 ? 6.148 -18.257 -16.854 1.00 96.88 203 GLY A O 1
ATOM 1507 N N . THR A 1 204 ? 5.473 -16.141 -17.131 1.00 97.00 204 THR A N 1
ATOM 1508 C CA . THR A 1 204 ? 6.774 -15.561 -16.752 1.00 97.00 204 THR A CA 1
ATOM 1509 C C . THR A 1 204 ? 7.061 -15.824 -15.273 1.00 97.00 204 THR A C 1
ATOM 1511 O O . THR A 1 204 ? 6.225 -15.569 -14.404 1.00 97.00 204 THR A O 1
ATOM 1514 N N . ARG A 1 205 ? 8.263 -16.313 -14.957 1.00 95.19 205 ARG A N 1
ATOM 1515 C CA . ARG A 1 205 ? 8.708 -16.504 -13.571 1.00 95.19 205 ARG A CA 1
ATOM 1516 C C . ARG A 1 205 ? 9.149 -15.165 -12.974 1.00 95.19 205 ARG A C 1
ATOM 1518 O O . ARG A 1 205 ? 10.044 -14.524 -13.509 1.00 95.19 205 ARG A O 1
ATOM 1525 N N . ARG A 1 206 ? 8.557 -14.766 -11.846 1.00 93.69 206 ARG A N 1
ATOM 1526 C CA . ARG A 1 206 ? 8.978 -13.577 -11.087 1.00 93.69 206 ARG A CA 1
ATOM 1527 C C . ARG A 1 206 ? 10.343 -13.800 -10.443 1.00 93.69 206 ARG A C 1
ATOM 1529 O O . ARG A 1 206 ? 10.679 -14.928 -10.085 1.00 93.69 206 ARG A O 1
ATOM 1536 N N . ALA A 1 207 ? 11.060 -12.712 -10.164 1.00 91.94 207 ALA A N 1
AT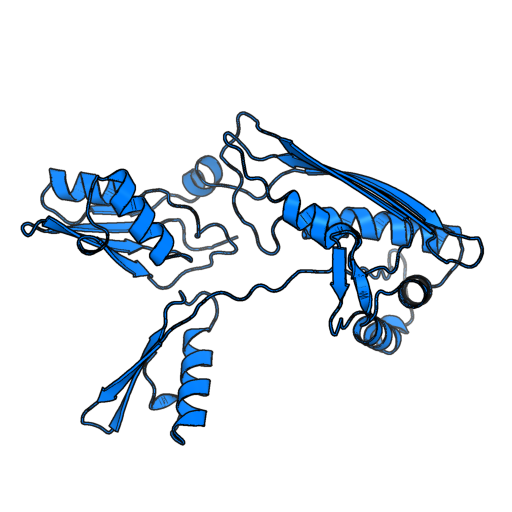OM 1537 C CA . ALA A 1 207 ? 12.301 -12.750 -9.385 1.00 91.94 207 ALA A CA 1
ATOM 1538 C C . ALA A 1 207 ? 12.111 -13.386 -7.993 1.00 91.94 207 ALA A C 1
ATOM 1540 O O . ALA A 1 207 ? 13.000 -14.070 -7.497 1.00 91.94 207 ALA A O 1
ATOM 1541 N N . SER A 1 208 ? 10.928 -13.221 -7.391 1.00 88.94 208 SER A N 1
ATOM 1542 C CA . SER A 1 208 ? 10.559 -13.845 -6.115 1.00 88.94 208 SER A CA 1
ATOM 1543 C C . SER A 1 208 ? 10.286 -15.353 -6.208 1.00 88.94 208 SER A C 1
ATOM 1545 O O . SER A 1 208 ? 10.158 -16.008 -5.177 1.00 88.94 208 SER A O 1
ATOM 1547 N N . GLY A 1 209 ? 10.192 -15.921 -7.416 1.00 91.06 209 GLY A N 1
ATOM 1548 C CA . GLY A 1 209 ? 9.992 -17.352 -7.654 1.00 91.06 209 GLY A CA 1
ATOM 1549 C C . GLY A 1 209 ? 8.632 -17.750 -8.248 1.00 91.06 209 GLY A C 1
ATOM 1550 O O . GLY A 1 209 ? 8.640 -18.583 -9.162 1.00 91.06 209 GLY A O 1
ATOM 1551 N N . PRO A 1 210 ? 7.480 -17.211 -7.792 1.00 92.06 210 PRO A N 1
ATOM 1552 C CA . PRO A 1 210 ? 6.170 -17.538 -8.348 1.00 92.06 210 PRO A CA 1
ATOM 1553 C C . PRO A 1 210 ? 6.066 -17.269 -9.848 1.00 92.06 210 PRO A C 1
ATOM 1555 O O . PRO A 1 210 ? 6.648 -16.323 -10.378 1.00 92.06 210 PRO A O 1
ATOM 1558 N N . ILE A 1 211 ? 5.287 -18.102 -10.530 1.00 95.31 211 ILE A N 1
ATOM 1559 C CA . ILE A 1 211 ? 4.937 -17.894 -11.932 1.00 95.31 211 ILE A CA 1
ATOM 1560 C C . ILE A 1 211 ? 3.784 -16.896 -11.986 1.00 95.31 211 ILE A C 1
ATOM 1562 O O . ILE A 1 211 ? 2.834 -16.996 -11.207 1.00 95.31 211 ILE A O 1
ATOM 1566 N N . HIS A 1 212 ? 3.874 -15.925 -12.891 1.00 94.19 212 HIS A N 1
ATOM 1567 C CA . HIS A 1 212 ? 2.787 -14.994 -13.133 1.00 94.19 212 HIS A CA 1
ATOM 1568 C C . HIS A 1 212 ? 1.543 -15.750 -13.608 1.00 94.19 212 HIS A C 1
ATOM 1570 O O . HIS A 1 212 ? 1.620 -16.449 -14.625 1.00 94.19 212 HIS A O 1
ATOM 1576 N N . PRO A 1 213 ? 0.391 -15.580 -12.929 1.00 92.25 213 PRO A N 1
ATOM 1577 C CA . PRO A 1 213 ? -0.893 -15.836 -13.564 1.00 92.25 213 PRO A CA 1
ATOM 1578 C C . PRO A 1 213 ? -1.113 -14.762 -14.645 1.00 92.25 213 PRO A C 1
ATOM 1580 O O . PRO A 1 213 ? -0.175 -14.090 -15.082 1.00 92.25 213 PRO A O 1
ATOM 1583 N N . ARG A 1 214 ? -2.356 -14.539 -15.067 1.00 93.06 214 ARG A N 1
ATOM 1584 C CA . ARG A 1 214 ? -2.653 -13.415 -15.953 1.00 93.06 214 ARG A CA 1
ATOM 1585 C C . ARG A 1 214 ? -2.115 -12.094 -15.374 1.00 93.06 214 ARG A C 1
ATOM 1587 O O . ARG A 1 214 ? -2.465 -11.706 -14.259 1.00 93.06 214 ARG A O 1
ATOM 1594 N N . ILE A 1 215 ? -1.290 -11.400 -16.157 1.00 93.75 215 ILE A N 1
ATOM 1595 C CA . ILE A 1 215 ? -0.737 -10.073 -15.865 1.00 93.75 215 ILE A CA 1
ATOM 1596 C C . ILE A 1 215 ? -1.056 -9.139 -17.032 1.00 93.75 215 ILE A C 1
ATOM 1598 O O . ILE A 1 215 ? -0.746 -9.450 -18.173 1.00 93.75 215 ILE A O 1
ATOM 1602 N N . GLY A 1 216 ? -1.669 -7.991 -16.741 1.00 94.75 216 GLY A N 1
ATOM 1603 C CA . GLY A 1 216 ? -2.200 -7.081 -17.762 1.00 94.75 216 GLY A CA 1
ATOM 1604 C C . GLY A 1 216 ? -1.189 -6.104 -18.368 1.00 94.75 216 GLY A C 1
ATOM 1605 O O . GLY A 1 216 ? -1.595 -5.035 -18.816 1.00 94.75 216 GLY A O 1
ATOM 1606 N N . MET A 1 217 ? 0.120 -6.379 -18.303 1.00 95.69 217 MET A N 1
ATOM 1607 C CA . MET A 1 217 ? 1.135 -5.409 -18.736 1.00 95.69 217 MET A CA 1
ATOM 1608 C C . MET A 1 217 ? 1.078 -5.146 -20.239 1.00 95.69 217 MET A C 1
ATOM 1610 O O . MET A 1 217 ? 1.078 -3.985 -20.646 1.00 95.69 217 MET A O 1
ATOM 1614 N N . VAL A 1 218 ? 1.020 -6.208 -21.046 1.00 97.81 218 VAL A N 1
ATOM 1615 C CA . VAL A 1 218 ? 0.987 -6.092 -22.509 1.00 97.81 218 VAL A CA 1
ATOM 1616 C C . VAL A 1 218 ? -0.263 -5.333 -22.935 1.00 97.81 218 VAL A C 1
ATOM 1618 O O . VAL A 1 218 ? -0.144 -4.321 -23.617 1.00 97.81 218 VAL A O 1
ATOM 1621 N N . GLU A 1 219 ? -1.440 -5.731 -22.443 1.00 97.38 219 GLU A N 1
ATOM 1622 C CA . GLU A 1 219 ? -2.700 -5.062 -22.777 1.00 97.38 219 GLU A CA 1
ATOM 1623 C C . GLU A 1 219 ? -2.704 -3.588 -22.338 1.00 97.38 219 GLU A C 1
ATOM 1625 O O . GLU A 1 219 ? -3.221 -2.725 -23.048 1.00 97.38 219 GLU A O 1
ATOM 1630 N N . THR A 1 220 ? -2.094 -3.275 -21.188 1.00 97.06 220 THR A N 1
ATOM 1631 C CA . THR A 1 220 ? -1.975 -1.892 -20.699 1.00 97.06 220 THR A CA 1
ATOM 1632 C C . THR A 1 220 ? -1.083 -1.053 -21.612 1.00 97.06 220 THR A C 1
ATOM 1634 O O . THR A 1 220 ? -1.452 0.065 -21.970 1.00 97.06 220 THR A O 1
ATOM 1637 N N . LEU A 1 221 ? 0.073 -1.581 -22.019 1.00 97.88 221 LEU A N 1
ATOM 1638 C CA . LEU A 1 221 ? 1.006 -0.890 -22.909 1.00 97.88 221 LEU A CA 1
ATOM 1639 C C . LEU A 1 221 ? 0.437 -0.716 -24.322 1.00 97.88 221 LEU A C 1
ATOM 1641 O O . LEU A 1 221 ? 0.572 0.359 -24.903 1.00 97.88 221 LEU A O 1
ATOM 1645 N N . GLU A 1 222 ? -0.241 -1.728 -24.861 1.00 97.81 222 GLU A N 1
ATOM 1646 C CA . GLU A 1 222 ? -0.930 -1.640 -26.152 1.00 97.81 222 GLU A CA 1
ATOM 1647 C C . GLU A 1 222 ? -2.035 -0.579 -26.121 1.00 97.81 222 GLU A C 1
ATOM 1649 O O . GLU A 1 222 ? -2.121 0.250 -27.031 1.00 97.81 222 GLU A O 1
ATOM 1654 N N . ALA A 1 223 ? -2.829 -0.532 -25.045 1.00 97.25 223 ALA A N 1
ATOM 1655 C CA . ALA A 1 223 ? -3.840 0.503 -24.857 1.00 97.25 223 ALA A CA 1
ATOM 1656 C C . ALA A 1 223 ? -3.216 1.904 -24.753 1.00 97.25 223 ALA A C 1
ATOM 1658 O O . ALA A 1 223 ? -3.721 2.843 -25.369 1.00 97.25 223 ALA A O 1
ATOM 1659 N N . MET A 1 224 ? -2.099 2.052 -24.029 1.00 96.25 224 MET A N 1
ATOM 1660 C CA . MET A 1 224 ? -1.346 3.311 -23.965 1.00 96.25 224 MET A CA 1
ATOM 1661 C C . MET A 1 224 ? -0.844 3.736 -25.349 1.00 96.25 224 MET A C 1
ATOM 1663 O O . MET A 1 224 ? -1.031 4.892 -25.729 1.00 96.25 224 MET A O 1
ATOM 1667 N N . LYS A 1 225 ? -0.270 2.807 -26.124 1.00 96.19 225 LYS A N 1
ATOM 1668 C CA . LYS A 1 225 ? 0.257 3.072 -27.470 1.00 96.19 225 LYS A CA 1
ATOM 1669 C C . LYS A 1 225 ? -0.835 3.487 -28.451 1.00 96.19 225 LYS A C 1
ATOM 1671 O O . LYS A 1 225 ? -0.640 4.395 -29.258 1.00 96.19 225 LYS A O 1
ATOM 1676 N N . ALA A 1 226 ? -1.988 2.825 -28.379 1.00 96.62 226 ALA A N 1
ATOM 1677 C CA . ALA A 1 226 ? -3.141 3.106 -29.227 1.00 96.62 226 ALA A CA 1
ATOM 1678 C C . ALA A 1 226 ? -3.880 4.393 -28.826 1.00 96.62 226 ALA A C 1
ATOM 1680 O O . ALA A 1 226 ? -4.662 4.931 -29.612 1.00 96.62 226 ALA A O 1
ATOM 1681 N N . HIS A 1 227 ? -3.654 4.906 -27.613 1.00 96.00 227 HIS A N 1
ATOM 1682 C CA . HIS A 1 227 ? -4.388 6.058 -27.116 1.00 96.00 227 HIS A CA 1
ATOM 1683 C C . HIS A 1 227 ? -4.071 7.323 -27.945 1.00 96.00 227 HIS A C 1
ATOM 1685 O O . HIS A 1 227 ? -2.895 7.639 -28.166 1.00 96.00 227 HIS A O 1
ATOM 1691 N N . PRO A 1 228 ? -5.079 8.126 -28.354 1.00 95.12 228 PRO A N 1
ATOM 1692 C CA . PRO A 1 228 ? -4.855 9.340 -29.147 1.00 95.12 228 PRO A CA 1
ATOM 1693 C C . PRO A 1 228 ? -3.885 10.328 -28.494 1.00 95.12 228 PRO A C 1
ATOM 1695 O O . PRO A 1 228 ? -3.120 10.998 -29.181 1.00 95.12 228 PRO A O 1
ATOM 1698 N N . HIS A 1 229 ? -3.867 10.382 -27.157 1.00 92.06 229 HIS A N 1
ATOM 1699 C CA . HIS A 1 229 ? -2.915 11.216 -26.424 1.00 92.06 229 HIS A CA 1
ATOM 1700 C C . HIS A 1 229 ? -1.457 10.824 -26.680 1.00 92.06 229 HIS A C 1
ATOM 1702 O O . HIS A 1 229 ? -0.637 11.727 -26.753 1.00 92.06 229 HIS A O 1
ATOM 1708 N N . TRP A 1 230 ? -1.118 9.536 -26.833 1.00 93.69 230 TRP A N 1
ATOM 1709 C CA . TRP A 1 230 ? 0.261 9.106 -27.112 1.00 93.69 230 TRP A CA 1
ATOM 1710 C C . TRP A 1 230 ? 0.712 9.464 -28.531 1.00 93.69 230 TRP A C 1
ATOM 1712 O O . TRP A 1 230 ? 1.894 9.664 -28.779 1.00 93.69 230 TRP A O 1
ATOM 1722 N N . ASN A 1 231 ? -0.233 9.623 -29.454 1.00 89.44 231 ASN A N 1
ATOM 1723 C CA . ASN A 1 231 ? 0.051 9.934 -30.854 1.00 89.44 231 ASN A CA 1
ATOM 1724 C C . ASN A 1 231 ? -0.148 11.419 -31.193 1.00 89.44 231 ASN A C 1
ATOM 1726 O O . ASN A 1 231 ? 0.085 11.831 -32.327 1.00 89.44 231 ASN A O 1
ATOM 1730 N N . SER A 1 232 ? -0.579 12.245 -30.232 1.00 92.94 232 SER A N 1
ATOM 1731 C CA . SER A 1 232 ? -0.801 13.670 -30.481 1.00 92.94 232 SER A CA 1
ATOM 1732 C C . SER A 1 232 ? 0.530 14.409 -30.690 1.00 92.94 232 SER A C 1
ATOM 1734 O O . SER A 1 232 ? 1.528 14.057 -30.046 1.00 92.94 232 SER A O 1
ATOM 1736 N N . PRO A 1 233 ? 0.571 15.463 -31.524 1.00 91.88 233 PRO A N 1
ATOM 1737 C CA . PRO A 1 233 ? 1.772 16.275 -31.680 1.00 91.88 233 PRO A CA 1
ATOM 1738 C C . PRO A 1 233 ? 2.155 16.958 -30.357 1.00 91.88 233 PRO A C 1
ATOM 1740 O O . PRO A 1 233 ? 1.295 17.318 -29.547 1.00 91.88 233 PRO A O 1
ATOM 1743 N N . LEU A 1 234 ? 3.458 17.136 -30.134 1.00 92.50 234 LEU A N 1
ATOM 1744 C CA . LEU A 1 234 ? 4.000 17.931 -29.030 1.00 92.50 234 LEU A CA 1
ATOM 1745 C C . LEU A 1 234 ? 4.295 19.345 -29.543 1.00 92.50 234 LEU A C 1
ATOM 1747 O O . LEU A 1 234 ? 5.339 19.601 -30.134 1.00 92.50 234 LEU A O 1
ATOM 1751 N N . GLU A 1 235 ? 3.342 20.258 -29.357 1.00 92.31 235 GLU A N 1
ATOM 1752 C CA . GLU A 1 235 ? 3.421 21.628 -29.88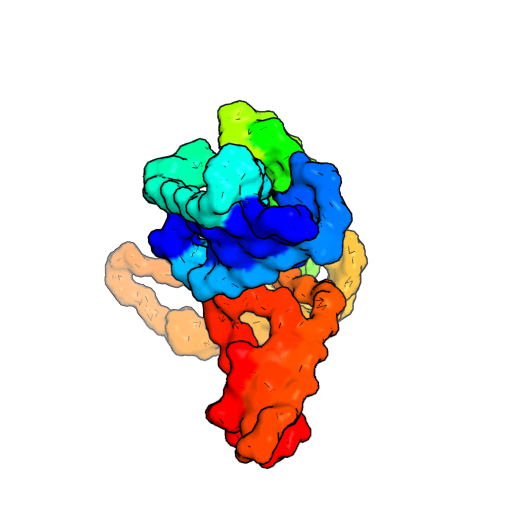4 1.00 92.31 235 GLU A CA 1
ATOM 1753 C C . GLU A 1 235 ? 3.904 22.630 -28.831 1.00 92.31 235 GLU A C 1
ATOM 1755 O O . GLU A 1 235 ? 3.282 22.739 -27.776 1.00 92.31 235 GLU A O 1
ATOM 1760 N N . GLY A 1 236 ? 4.929 23.426 -29.143 1.00 93.06 236 GLY A N 1
ATOM 1761 C CA . GLY A 1 236 ? 5.437 24.502 -28.282 1.00 93.06 236 GLY A CA 1
ATOM 1762 C C . GLY A 1 236 ? 6.614 24.093 -27.380 1.00 93.06 236 GLY A C 1
ATOM 1763 O O . GLY A 1 236 ? 6.915 22.906 -27.242 1.00 93.06 236 GLY A O 1
ATOM 1764 N N . PRO A 1 237 ? 7.318 25.069 -26.777 1.00 94.50 237 PRO A N 1
ATOM 1765 C CA . PRO A 1 237 ? 8.487 24.801 -25.942 1.00 94.50 237 PRO A CA 1
ATOM 1766 C C . PRO A 1 237 ? 8.100 24.144 -24.610 1.00 94.50 237 PRO A C 1
ATOM 1768 O O . PRO A 1 237 ? 7.004 24.360 -24.095 1.00 94.50 237 PRO A O 1
ATOM 1771 N N . ASN A 1 238 ? 9.040 23.402 -24.013 1.00 94.50 238 ASN A N 1
ATOM 1772 C CA . ASN A 1 238 ? 8.904 22.788 -22.683 1.00 94.50 238 ASN A CA 1
ATOM 1773 C C . ASN A 1 238 ? 7.736 21.796 -22.559 1.00 94.50 238 ASN A C 1
ATOM 1775 O O . ASN A 1 238 ? 7.072 21.725 -21.524 1.00 94.50 238 ASN A O 1
ATOM 1779 N N . ARG A 1 239 ? 7.478 21.023 -23.617 1.00 92.44 239 ARG A N 1
ATOM 1780 C CA . ARG A 1 239 ? 6.487 19.945 -23.606 1.00 92.44 239 ARG A CA 1
ATOM 1781 C C . ARG A 1 239 ? 7.164 18.614 -23.861 1.00 92.44 239 ARG A C 1
ATOM 1783 O O . ARG A 1 239 ? 8.010 18.494 -24.739 1.00 92.44 239 ARG A O 1
ATOM 1790 N N . GLY A 1 240 ? 6.753 17.621 -23.089 1.00 90.75 240 GLY A N 1
ATOM 1791 C CA . GLY A 1 240 ? 7.217 16.253 -23.207 1.00 90.75 240 GLY A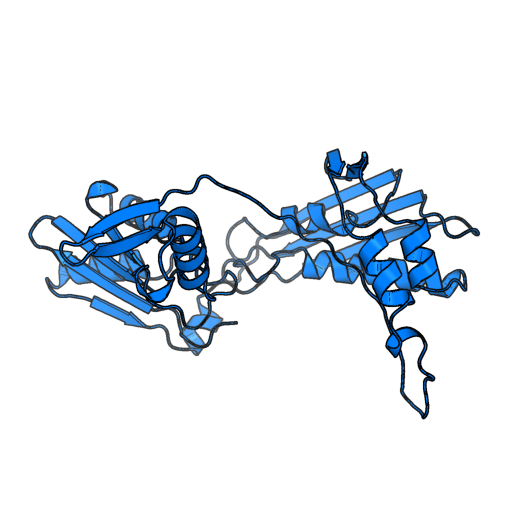 CA 1
ATOM 1792 C C . GLY A 1 240 ? 6.087 15.291 -22.891 1.00 90.75 240 GLY A C 1
ATOM 1793 O O . GLY A 1 240 ? 5.043 15.677 -22.357 1.00 90.75 240 GLY A O 1
ATOM 1794 N N . ARG A 1 241 ? 6.317 14.030 -23.226 1.00 91.81 241 ARG A N 1
ATOM 1795 C CA . ARG A 1 241 ? 5.460 12.913 -22.858 1.00 91.81 241 ARG A CA 1
ATOM 1796 C C . ARG A 1 241 ? 6.361 11.811 -22.327 1.00 91.81 241 ARG A C 1
ATOM 1798 O O . ARG A 1 241 ? 7.411 11.563 -22.906 1.00 91.81 241 ARG A O 1
ATOM 1805 N N . GLY A 1 242 ? 5.949 11.190 -21.232 1.00 91.25 242 GLY A N 1
ATOM 1806 C CA . GLY A 1 242 ? 6.647 10.062 -20.629 1.00 91.25 242 GLY A CA 1
ATOM 1807 C C . GLY A 1 242 ? 5.684 8.910 -20.401 1.00 91.25 242 GLY A C 1
ATOM 1808 O O . GLY A 1 242 ? 4.465 9.095 -20.380 1.00 91.25 242 GLY A O 1
ATOM 1809 N N . VAL A 1 243 ? 6.246 7.724 -20.226 1.00 94.06 243 VAL A N 1
ATOM 1810 C CA . VAL A 1 243 ? 5.519 6.517 -19.851 1.00 94.06 243 VAL A CA 1
ATOM 1811 C C . VAL A 1 243 ? 6.276 5.840 -18.719 1.00 94.06 243 VAL A C 1
ATOM 1813 O O . VAL A 1 243 ? 7.500 5.889 -18.661 1.00 94.06 243 VAL A O 1
ATOM 1816 N N . GLY A 1 244 ? 5.536 5.232 -17.803 1.00 93.38 244 GLY A N 1
ATOM 1817 C CA . GLY A 1 244 ? 6.092 4.427 -16.732 1.00 93.38 244 GLY A CA 1
ATOM 1818 C C . GLY A 1 244 ? 5.121 3.316 -16.384 1.00 93.38 244 GLY A C 1
ATOM 1819 O O . GLY A 1 244 ? 3.903 3.514 -16.416 1.00 93.38 244 GLY A O 1
ATOM 1820 N N . VAL A 1 245 ? 5.659 2.147 -16.066 1.00 94.62 245 VAL A N 1
ATOM 1821 C CA . VAL A 1 245 ? 4.882 0.979 -15.650 1.00 94.62 245 VAL A CA 1
ATOM 1822 C C . VAL A 1 245 ? 5.262 0.602 -14.227 1.00 94.62 245 VAL A C 1
ATOM 1824 O O . VAL A 1 245 ? 6.425 0.603 -13.851 1.00 94.62 245 VAL A O 1
ATOM 1827 N N . ALA A 1 246 ? 4.272 0.256 -13.415 1.00 92.50 246 ALA A N 1
ATOM 1828 C CA . ALA A 1 246 ? 4.505 -0.273 -12.082 1.00 92.50 246 ALA A CA 1
ATOM 1829 C C . ALA A 1 246 ? 3.633 -1.504 -11.853 1.00 92.50 246 ALA A C 1
ATOM 1831 O O . ALA A 1 246 ? 2.561 -1.651 -12.440 1.00 92.50 246 ALA A O 1
ATOM 1832 N N . PHE A 1 247 ? 4.098 -2.375 -10.966 1.00 93.56 247 PHE A N 1
ATOM 1833 C CA . PHE A 1 247 ? 3.353 -3.529 -10.495 1.00 93.56 247 PHE A CA 1
ATOM 1834 C C . PHE A 1 247 ? 3.020 -3.356 -9.013 1.00 93.56 247 PHE A C 1
ATOM 1836 O O . PHE A 1 247 ? 3.844 -2.878 -8.234 1.00 93.56 247 PHE A O 1
ATOM 1843 N N . TRP A 1 248 ? 1.819 -3.779 -8.629 1.00 92.62 248 TRP A N 1
ATOM 1844 C CA . TRP A 1 248 ? 1.424 -3.946 -7.237 1.00 92.62 248 TRP A CA 1
ATOM 1845 C C . TRP A 1 248 ? 0.763 -5.310 -7.083 1.00 92.62 248 TRP A C 1
ATOM 1847 O O . TRP A 1 248 ? -0.130 -5.652 -7.864 1.00 92.62 248 TRP A O 1
ATOM 1857 N N . MET A 1 249 ? 1.197 -6.097 -6.096 1.00 86.50 249 MET A N 1
ATOM 1858 C CA . MET A 1 249 ? 0.532 -7.361 -5.809 1.00 86.50 249 MET A CA 1
ATOM 1859 C C . MET A 1 249 ? -0.829 -7.119 -5.151 1.00 86.50 249 MET A C 1
ATOM 1861 O O . MET A 1 249 ? -0.995 -6.225 -4.322 1.00 86.50 249 MET A O 1
ATOM 1865 N N . ASN A 1 250 ? -1.801 -7.961 -5.491 1.00 83.50 250 ASN A N 1
ATOM 1866 C CA . ASN A 1 250 ? -3.046 -8.060 -4.740 1.00 83.50 250 ASN A CA 1
ATOM 1867 C C . ASN A 1 250 ? -2.944 -9.244 -3.778 1.00 83.50 250 ASN A C 1
ATOM 1869 O O . ASN A 1 250 ? -2.434 -10.302 -4.145 1.00 83.50 250 ASN A O 1
ATOM 1873 N N . GLY A 1 251 ? -3.426 -9.049 -2.555 1.00 79.25 251 GLY A N 1
ATOM 1874 C CA . GLY A 1 251 ? -3.557 -10.100 -1.553 1.00 79.25 251 GLY A CA 1
ATOM 1875 C C . GLY A 1 251 ? -5.027 -10.396 -1.281 1.00 79.25 251 GLY A C 1
ATOM 1876 O O . GLY A 1 251 ? -5.871 -9.509 -1.391 1.00 79.25 251 GLY A O 1
ATOM 1877 N N . GLY A 1 252 ? -5.314 -11.641 -0.913 1.00 80.62 252 GLY A N 1
ATOM 1878 C CA . GLY A 1 252 ? -6.590 -12.054 -0.341 1.00 80.62 252 GLY A CA 1
ATOM 1879 C C . GLY A 1 252 ? -6.348 -12.675 1.030 1.00 80.62 252 GLY A C 1
ATOM 1880 O O . GLY A 1 252 ? -5.311 -13.297 1.254 1.00 80.62 252 GLY A O 1
ATOM 1881 N N . ALA A 1 253 ? -7.296 -12.493 1.939 1.00 82.44 253 ALA A N 1
ATOM 1882 C CA . ALA A 1 253 ? -7.314 -13.140 3.243 1.00 82.44 253 ALA A CA 1
ATOM 1883 C C . ALA A 1 253 ? -8.707 -13.723 3.496 1.00 82.44 253 ALA A C 1
ATOM 1885 O O . ALA A 1 253 ? -9.641 -13.498 2.721 1.00 82.44 253 ALA A O 1
ATOM 1886 N N . GLU A 1 254 ? -8.847 -14.473 4.584 1.00 88.50 254 GLU A N 1
ATOM 1887 C CA . GLU A 1 254 ? -10.152 -14.951 5.025 1.00 88.50 254 GLU A CA 1
ATOM 1888 C C . GLU A 1 254 ? -11.093 -13.768 5.266 1.00 88.50 254 GLU A C 1
ATOM 1890 O O . GLU A 1 254 ? -10.726 -12.762 5.873 1.00 88.50 254 GLU A O 1
ATOM 1895 N N . SER A 1 255 ? -12.312 -13.882 4.753 1.00 89.44 255 SER A N 1
ATOM 1896 C CA . SER A 1 255 ? -13.352 -12.866 4.878 1.00 89.44 255 SER A CA 1
ATOM 1897 C C . SER A 1 255 ? -14.653 -13.543 5.275 1.00 89.44 255 SER A C 1
ATOM 1899 O O . SER A 1 255 ? -14.934 -14.667 4.859 1.00 89.44 255 SER A O 1
ATOM 1901 N N . SER A 1 256 ? -15.450 -12.865 6.092 1.00 91.12 256 SER A N 1
ATOM 1902 C CA . SER A 1 256 ? -16.776 -13.335 6.481 1.00 91.12 256 SER A CA 1
ATOM 1903 C C . SER A 1 256 ? -17.745 -12.165 6.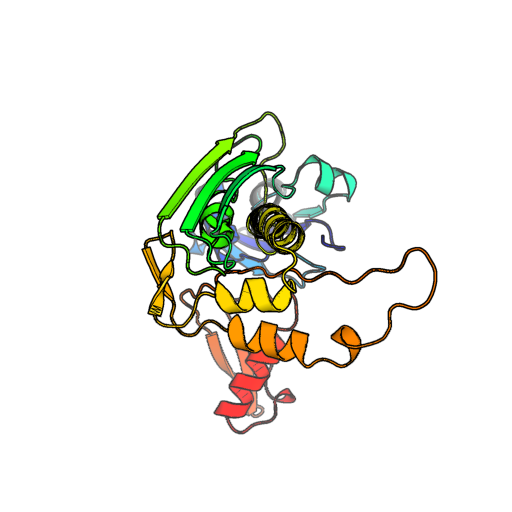552 1.00 91.12 256 SER A C 1
ATOM 1905 O O . SER A 1 256 ? -17.353 -11.023 6.807 1.00 91.12 256 SER A O 1
ATOM 1907 N N . CYS A 1 257 ? -19.016 -12.465 6.317 1.00 93.25 257 CYS A N 1
ATOM 1908 C CA . CYS A 1 257 ? -20.113 -11.551 6.569 1.00 93.25 257 CYS A CA 1
ATOM 1909 C C . CYS A 1 257 ? -21.260 -12.303 7.248 1.00 93.25 257 CYS A C 1
ATOM 1911 O O . CYS A 1 257 ? -21.356 -13.529 7.169 1.00 93.25 257 CYS A O 1
ATOM 1913 N N . SER A 1 258 ? -22.115 -11.556 7.934 1.00 95.25 258 SER A N 1
ATOM 1914 C CA . SER A 1 258 ? -23.369 -12.035 8.497 1.00 95.25 258 SER A CA 1
ATOM 1915 C C . SER A 1 258 ? -24.507 -11.271 7.845 1.00 95.25 258 SER A C 1
ATOM 1917 O O . SER A 1 258 ? -24.467 -10.045 7.776 1.00 95.25 258 SER A O 1
ATOM 1919 N N . ILE A 1 259 ? -25.525 -12.002 7.408 1.00 95.81 259 ILE A N 1
ATOM 1920 C CA . ILE A 1 259 ? -26.732 -11.450 6.798 1.00 95.81 259 ILE A CA 1
ATOM 1921 C C . ILE A 1 259 ? -27.918 -11.853 7.668 1.00 95.81 259 ILE A C 1
ATOM 1923 O O . ILE A 1 259 ? -28.052 -13.024 8.026 1.00 95.81 259 ILE A O 1
ATOM 1927 N N . SER A 1 260 ? -28.766 -10.893 8.028 1.00 96.94 260 SER A N 1
ATOM 1928 C CA . SER A 1 260 ? -30.013 -11.151 8.748 1.00 96.94 260 SER A CA 1
ATOM 1929 C C . SER A 1 260 ? -31.189 -10.453 8.079 1.00 96.94 260 SER A C 1
ATOM 1931 O O . SER A 1 260 ? -31.080 -9.321 7.617 1.00 96.94 260 SER A O 1
ATOM 1933 N N . THR A 1 261 ? -32.324 -11.145 8.019 1.00 96.94 261 THR A N 1
ATOM 1934 C CA . THR A 1 261 ? -33.570 -10.604 7.474 1.00 96.94 261 THR A CA 1
ATOM 1935 C C . THR A 1 261 ? -34.372 -9.935 8.581 1.00 96.94 261 THR A C 1
ATOM 1937 O O . THR A 1 261 ? -34.632 -10.536 9.626 1.00 96.94 261 THR A O 1
ATOM 1940 N N . ASN A 1 262 ? -34.771 -8.692 8.342 1.00 96.56 262 ASN A N 1
ATOM 1941 C CA . ASN A 1 262 ? -35.663 -7.933 9.202 1.00 96.56 262 ASN A CA 1
ATOM 1942 C C . ASN A 1 262 ? -37.126 -8.327 8.946 1.00 96.56 262 ASN A C 1
ATOM 1944 O O . ASN A 1 262 ? -37.482 -8.867 7.899 1.00 96.56 262 ASN A O 1
ATOM 1948 N N . ALA A 1 263 ? -38.005 -8.031 9.905 1.00 96.44 263 ALA A N 1
ATOM 1949 C CA . ALA A 1 263 ? -39.431 -8.356 9.799 1.00 96.44 263 ALA A CA 1
ATOM 1950 C C . ALA A 1 263 ? -40.159 -7.601 8.668 1.00 96.44 263 ALA A C 1
ATOM 1952 O O . ALA A 1 263 ? -41.214 -8.043 8.223 1.00 96.44 263 ALA A O 1
ATOM 1953 N N . ASP A 1 264 ? -39.605 -6.478 8.209 1.00 95.25 264 ASP A N 1
ATOM 1954 C CA . ASP A 1 264 ? -40.108 -5.692 7.077 1.00 95.25 264 ASP A CA 1
ATOM 1955 C C . ASP A 1 264 ? -39.591 -6.189 5.713 1.00 95.25 264 ASP A C 1
ATOM 1957 O O . ASP A 1 264 ? -39.922 -5.607 4.682 1.00 95.25 264 ASP A O 1
ATOM 1961 N N . GLY A 1 265 ? -38.801 -7.269 5.697 1.00 93.31 265 GLY A N 1
ATOM 1962 C CA . GLY A 1 265 ? -38.207 -7.843 4.491 1.00 93.31 265 GLY A CA 1
ATOM 1963 C C . GLY A 1 265 ? -36.880 -7.207 4.069 1.00 93.31 265 GLY A C 1
ATOM 1964 O O . GLY A 1 265 ? -36.263 -7.712 3.134 1.00 93.31 265 GLY A O 1
ATOM 1965 N N . THR A 1 266 ? -36.412 -6.156 4.756 1.00 96.69 266 THR A N 1
ATOM 1966 C CA . THR A 1 266 ? -35.072 -5.592 4.525 1.00 96.69 266 THR A CA 1
ATOM 1967 C C . THR A 1 266 ? -33.984 -6.497 5.098 1.00 96.69 266 THR A C 1
ATOM 1969 O O . THR A 1 266 ? -34.241 -7.401 5.900 1.00 96.69 266 THR A O 1
ATOM 1972 N N . ILE A 1 267 ? -32.743 -6.264 4.687 1.00 97.69 267 ILE A N 1
ATOM 1973 C CA . ILE A 1 267 ? -31.592 -7.080 5.062 1.00 97.69 267 ILE A CA 1
ATOM 1974 C C . ILE A 1 267 ? -30.596 -6.238 5.853 1.00 97.69 267 ILE A C 1
ATOM 1976 O O . ILE A 1 267 ? -30.194 -5.185 5.378 1.00 97.69 267 ILE A O 1
ATOM 1980 N N . ASN A 1 268 ? -30.124 -6.712 7.009 1.00 97.12 268 ASN A N 1
ATOM 1981 C CA . ASN A 1 268 ? -28.895 -6.184 7.605 1.00 97.12 268 ASN A CA 1
ATOM 1982 C C . ASN A 1 268 ? -27.709 -7.026 7.137 1.00 97.12 268 ASN A C 1
ATOM 1984 O O . ASN A 1 268 ? -27.723 -8.255 7.256 1.00 97.12 268 ASN A O 1
ATOM 1988 N N . LEU A 1 269 ? -26.669 -6.357 6.661 1.00 95.50 269 LEU A N 1
ATOM 1989 C CA . LEU A 1 269 ? -25.393 -6.945 6.294 1.00 95.50 269 LEU A CA 1
ATOM 1990 C C . LEU A 1 269 ? -24.338 -6.439 7.278 1.00 95.50 269 LEU A C 1
ATOM 1992 O O . LEU A 1 269 ? -24.248 -5.259 7.574 1.00 95.50 269 LEU A O 1
ATOM 1996 N N . THR A 1 270 ? -23.538 -7.341 7.828 1.00 93.12 270 THR A N 1
ATOM 1997 C CA . THR A 1 270 ? -22.357 -6.984 8.616 1.00 93.12 270 THR A CA 1
ATOM 1998 C C . THR A 1 270 ? -21.166 -7.691 8.016 1.00 93.12 270 THR A C 1
ATOM 2000 O O . THR A 1 270 ? -21.152 -8.918 7.933 1.00 93.12 270 THR A O 1
ATOM 2003 N N . GLU A 1 271 ? -20.160 -6.930 7.617 1.00 90.88 271 GLU A N 1
ATOM 2004 C CA . GLU A 1 271 ? -18.935 -7.450 7.023 1.00 90.88 271 GLU A CA 1
ATOM 2005 C C . GLU A 1 271 ? -17.710 -7.108 7.882 1.00 90.88 271 GLU A C 1
ATOM 2007 O O . GLU A 1 271 ? -17.759 -6.243 8.759 1.00 90.88 271 GLU A O 1
ATOM 2012 N N . GLY A 1 272 ? -16.627 -7.866 7.701 1.00 87.94 272 GLY A N 1
ATOM 2013 C CA . GLY A 1 272 ? -15.421 -7.733 8.522 1.00 87.94 272 GLY A CA 1
ATOM 2014 C C . GLY A 1 272 ? -14.520 -6.554 8.148 1.00 87.94 272 GLY A C 1
ATOM 2015 O O . GLY A 1 272 ? -13.625 -6.221 8.928 1.00 87.94 272 GLY A O 1
ATOM 2016 N N . SER A 1 273 ? -14.710 -5.938 6.978 1.00 87.81 273 SER A N 1
ATOM 2017 C CA . SER A 1 273 ? -13.871 -4.833 6.524 1.00 87.81 273 SER A CA 1
ATOM 2018 C C . SER A 1 273 ? -14.355 -3.481 7.060 1.00 87.81 273 SER A C 1
ATOM 2020 O O . SER A 1 273 ? -15.542 -3.251 7.296 1.00 87.81 273 SER A O 1
ATOM 2022 N N . ALA A 1 274 ? -13.407 -2.575 7.305 1.00 88.94 274 ALA A N 1
ATOM 2023 C CA . ALA A 1 274 ? -13.721 -1.183 7.594 1.00 88.94 274 ALA A CA 1
ATOM 2024 C C . ALA A 1 274 ? -13.907 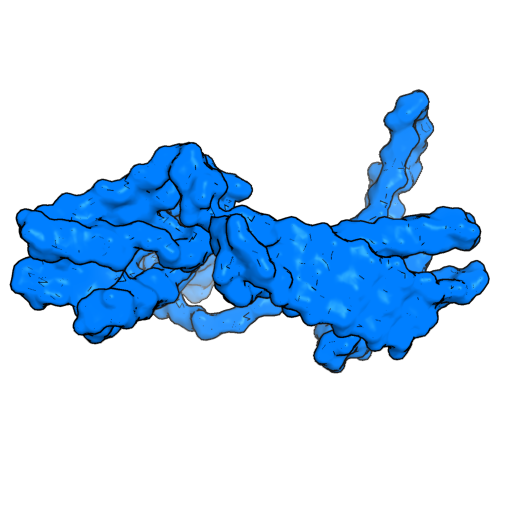-0.429 6.273 1.00 88.94 274 ALA A C 1
ATOM 2026 O O . ALA A 1 274 ? -13.025 -0.478 5.410 1.00 88.94 274 ALA A O 1
ATOM 2027 N N . ASP A 1 275 ? -15.015 0.300 6.131 1.00 88.31 275 ASP A N 1
ATOM 2028 C CA . ASP A 1 275 ? -15.256 1.083 4.924 1.00 88.31 275 ASP A CA 1
ATOM 2029 C C . ASP A 1 275 ? -14.378 2.335 4.896 1.00 88.31 275 ASP A C 1
ATOM 2031 O O . ASP A 1 275 ? -14.434 3.171 5.793 1.00 88.31 275 ASP A O 1
ATOM 2035 N N . ILE A 1 276 ? -13.551 2.450 3.856 1.00 87.19 276 ILE A N 1
ATOM 2036 C CA . ILE A 1 276 ? -12.630 3.573 3.622 1.00 87.19 276 ILE A CA 1
ATOM 2037 C C . ILE A 1 276 ? -12.935 4.268 2.285 1.00 87.19 276 ILE A C 1
ATOM 2039 O O . ILE A 1 276 ? -12.312 5.278 1.949 1.00 87.19 276 ILE A O 1
ATOM 2043 N N . GLY A 1 277 ? -13.860 3.734 1.484 1.00 83.50 277 GLY A N 1
ATOM 2044 C CA . GLY A 1 277 ? -14.026 4.178 0.100 1.00 83.50 277 GLY A CA 1
ATOM 2045 C C . GLY A 1 277 ? -15.172 3.547 -0.686 1.00 83.50 277 GLY A C 1
ATOM 2046 O O . GLY A 1 277 ? -15.105 3.553 -1.911 1.00 83.50 277 GLY A O 1
ATOM 2047 N N . GLY A 1 278 ? -16.193 3.010 -0.018 1.00 88.38 278 GLY A N 1
ATOM 2048 C CA . GLY A 1 278 ? -17.393 2.430 -0.622 1.00 88.38 278 GLY A CA 1
ATOM 2049 C C . GLY A 1 278 ? -17.463 0.901 -0.584 1.00 88.38 278 GLY A C 1
ATOM 2050 O O . GLY A 1 278 ? -18.170 0.310 -1.408 1.00 88.38 278 GLY A O 1
ATOM 2051 N N . THR A 1 279 ? -16.740 0.233 0.325 1.00 89.38 279 THR A N 1
ATOM 2052 C CA . THR A 1 279 ? -16.799 -1.238 0.427 1.00 89.38 279 THR A CA 1
ATOM 2053 C C . THR A 1 279 ? -18.174 -1.712 0.877 1.00 89.38 279 THR A C 1
ATOM 2055 O O . THR A 1 279 ? -18.685 -2.664 0.293 1.00 89.38 279 THR A O 1
ATOM 2058 N N . ARG A 1 280 ? -18.836 -1.003 1.803 1.00 90.12 280 ARG A N 1
ATOM 2059 C CA . ARG A 1 280 ? -20.193 -1.347 2.256 1.00 90.12 280 ARG A CA 1
ATOM 2060 C C . ARG A 1 280 ? -21.216 -1.248 1.139 1.00 90.12 280 ARG A C 1
ATOM 2062 O O . ARG A 1 280 ? -22.017 -2.158 0.967 1.00 90.12 280 ARG A O 1
ATOM 2069 N N . ALA A 1 281 ? -21.154 -0.182 0.341 1.00 92.31 281 ALA A N 1
ATOM 2070 C CA . ALA A 1 281 ? -22.034 -0.022 -0.815 1.00 92.31 281 ALA A CA 1
ATOM 2071 C C . ALA A 1 281 ? -21.819 -1.153 -1.833 1.00 92.31 281 ALA A C 1
ATOM 2073 O O . ALA A 1 281 ? -22.776 -1.738 -2.331 1.00 92.31 281 ALA A O 1
ATOM 2074 N N . SER A 1 282 ? -20.559 -1.510 -2.093 1.00 94.19 282 SER A N 1
ATOM 2075 C CA . SER A 1 282 ? -20.222 -2.624 -2.984 1.00 94.19 282 SER A CA 1
ATOM 2076 C C . SER A 1 282 ? -20.734 -3.961 -2.440 1.00 94.19 282 SER A C 1
ATOM 2078 O O . SER A 1 282 ? -21.327 -4.740 -3.181 1.00 94.19 282 SER A O 1
ATOM 2080 N N . ALA A 1 283 ? -20.559 -4.214 -1.142 1.00 94.25 283 ALA A N 1
ATOM 2081 C CA . ALA A 1 283 ? -21.038 -5.421 -0.479 1.00 94.25 283 ALA A CA 1
ATOM 2082 C C . ALA A 1 283 ? -22.570 -5.510 -0.457 1.00 94.25 283 ALA A C 1
ATOM 2084 O O . ALA A 1 283 ? -23.119 -6.582 -0.706 1.00 94.25 283 ALA A O 1
ATOM 2085 N N . ALA A 1 284 ? -23.259 -4.386 -0.248 1.00 95.06 284 ALA A N 1
ATOM 2086 C CA . ALA A 1 284 ? -24.711 -4.301 -0.336 1.00 95.06 284 ALA A CA 1
ATOM 2087 C C . ALA A 1 284 ? -25.216 -4.624 -1.749 1.00 95.06 284 ALA A C 1
ATOM 2089 O O . ALA A 1 284 ? -26.137 -5.424 -1.889 1.00 95.06 284 ALA A O 1
ATOM 2090 N N . MET A 1 285 ? -24.577 -4.083 -2.796 1.00 96.88 285 MET A N 1
ATOM 2091 C CA . MET A 1 285 ? -24.917 -4.413 -4.187 1.00 96.88 285 MET A CA 1
ATOM 2092 C C . MET A 1 285 ? -24.712 -5.903 -4.489 1.00 96.88 285 MET A C 1
ATOM 2094 O O . MET A 1 285 ? -25.590 -6.525 -5.080 1.00 96.88 285 MET A O 1
ATOM 2098 N N . MET A 1 286 ? -23.600 -6.492 -4.033 1.00 96.38 286 MET A N 1
ATOM 2099 C CA . MET A 1 286 ? -23.333 -7.925 -4.207 1.00 96.38 286 MET A CA 1
ATOM 2100 C C . MET A 1 286 ? -24.373 -8.795 -3.487 1.00 96.38 286 MET A C 1
ATOM 2102 O O . MET A 1 286 ? -24.883 -9.755 -4.062 1.00 96.38 286 MET A O 1
ATOM 2106 N N . ALA A 1 287 ? -24.724 -8.459 -2.242 1.00 96.31 287 ALA A N 1
ATOM 2107 C CA . ALA A 1 287 ? -25.753 -9.179 -1.495 1.00 96.31 287 ALA A CA 1
ATOM 2108 C C . ALA A 1 287 ? -27.133 -9.047 -2.161 1.00 96.31 287 ALA A C 1
ATOM 2110 O O . ALA A 1 287 ? -27.848 -10.038 -2.292 1.00 96.31 287 ALA A O 1
ATOM 2111 N N . ALA A 1 288 ? -27.491 -7.845 -2.617 1.00 97.25 288 ALA A N 1
ATOM 2112 C CA . ALA A 1 288 ? -28.757 -7.580 -3.289 1.00 97.25 288 ALA A CA 1
ATOM 2113 C C . ALA A 1 288 ? -28.893 -8.354 -4.608 1.00 97.25 288 ALA A C 1
ATOM 2115 O O . ALA A 1 288 ? -29.939 -8.955 -4.847 1.00 97.25 288 ALA A O 1
ATOM 2116 N N . GLU A 1 289 ? -27.829 -8.407 -5.419 1.00 97.88 289 GLU A N 1
ATOM 2117 C CA . GLU A 1 289 ? -27.791 -9.185 -6.663 1.00 97.88 289 GLU A CA 1
ATOM 2118 C C . GLU A 1 289 ? -28.042 -10.675 -6.401 1.00 97.88 289 GLU A C 1
ATOM 2120 O O . GLU A 1 289 ? -28.882 -11.288 -7.058 1.00 97.88 289 GLU A O 1
ATOM 2125 N N . VAL A 1 290 ? -27.374 -11.246 -5.392 1.00 96.62 290 VAL A N 1
ATOM 2126 C CA . VAL A 1 290 ? -27.540 -12.660 -5.013 1.00 96.62 290 VAL A CA 1
ATOM 2127 C C . VAL A 1 290 ? -28.951 -12.953 -4.493 1.00 96.62 290 VAL A C 1
ATOM 2129 O O . VAL A 1 290 ? -29.492 -14.028 -4.751 1.00 96.62 290 VAL A O 1
ATOM 2132 N N . LEU A 1 291 ? -29.552 -12.014 -3.760 1.00 95.88 291 LEU A N 1
ATOM 2133 C CA . LEU A 1 291 ? -30.879 -12.171 -3.157 1.00 95.88 291 LEU A CA 1
ATOM 2134 C C . LEU A 1 291 ? -32.033 -11.777 -4.095 1.00 95.88 291 LEU A C 1
ATOM 2136 O O . LEU A 1 291 ? -33.190 -12.042 -3.769 1.00 95.88 291 LEU A O 1
ATOM 2140 N N . GLY A 1 292 ? -31.746 -11.164 -5.247 1.00 96.69 292 GLY A N 1
ATOM 2141 C CA . GLY A 1 292 ? -32.763 -10.691 -6.189 1.00 96.69 292 GLY A CA 1
ATOM 2142 C C . GLY A 1 292 ? -33.595 -9.514 -5.666 1.00 96.69 292 GLY A C 1
ATOM 2143 O O . GLY A 1 292 ? -34.765 -9.388 -6.026 1.00 96.69 292 GLY A O 1
ATOM 2144 N N . ILE A 1 293 ? -33.011 -8.672 -4.809 1.00 96.94 293 ILE A N 1
ATOM 2145 C CA . ILE A 1 293 ? -33.648 -7.475 -4.230 1.00 96.94 293 ILE A CA 1
ATOM 2146 C C . ILE A 1 293 ? -32.924 -6.205 -4.682 1.00 96.94 293 ILE A C 1
ATOM 2148 O O . ILE A 1 293 ? -31.931 -6.264 -5.408 1.00 96.94 293 ILE A O 1
ATOM 2152 N N . ARG A 1 294 ? -33.419 -5.033 -4.275 1.00 96.81 294 ARG A N 1
ATOM 2153 C CA . ARG A 1 294 ? -32.743 -3.768 -4.579 1.00 96.81 294 ARG A CA 1
ATOM 2154 C C . ARG A 1 294 ? -31.610 -3.523 -3.585 1.00 96.81 294 ARG A C 1
ATOM 2156 O O . ARG A 1 294 ? -31.688 -3.943 -2.433 1.00 96.81 294 ARG A O 1
ATOM 2163 N N . ALA A 1 295 ? -30.571 -2.810 -4.014 1.00 95.50 295 ALA A N 1
ATOM 2164 C CA . ALA A 1 295 ? -29.437 -2.481 -3.150 1.00 95.50 295 ALA A CA 1
ATOM 2165 C C . ALA A 1 295 ? -29.858 -1.628 -1.943 1.00 95.50 295 ALA A C 1
ATOM 2167 O O . ALA A 1 295 ? -29.297 -1.770 -0.863 1.00 95.50 295 ALA A O 1
ATOM 2168 N N . GLU A 1 296 ? -30.883 -0.790 -2.109 1.00 95.88 296 GLU A N 1
ATOM 2169 C CA . GLU A 1 296 ? -31.449 0.048 -1.051 1.00 95.88 296 GLU A CA 1
ATOM 2170 C C . GLU A 1 296 ? -32.200 -0.755 0.019 1.00 95.88 296 GLU A C 1
ATOM 2172 O O . GLU A 1 296 ? -32.449 -0.227 1.099 1.00 95.88 296 GLU A O 1
ATOM 2177 N N . ASP A 1 297 ? -32.550 -2.015 -0.263 1.00 97.12 297 ASP A N 1
ATOM 2178 C CA . ASP A 1 297 ? -33.191 -2.918 0.699 1.00 97.12 297 ASP A CA 1
ATOM 2179 C C . ASP A 1 297 ? -32.146 -3.665 1.568 1.00 97.12 297 ASP A C 1
ATOM 2181 O O . ASP A 1 297 ? -32.511 -4.471 2.430 1.00 97.12 297 ASP A O 1
ATOM 2185 N N . VAL A 1 298 ? -30.846 -3.395 1.360 1.00 97.50 298 VAL A N 1
ATOM 2186 C CA . VAL A 1 298 ? -29.719 -3.924 2.144 1.00 97.50 298 VAL A CA 1
ATOM 2187 C C . VAL A 1 298 ? -29.069 -2.799 2.953 1.00 97.50 298 VAL A C 1
ATOM 2189 O O . VAL A 1 298 ? -28.610 -1.801 2.404 1.00 97.50 298 VAL A O 1
ATOM 2192 N N . HIS A 1 299 ? -28.979 -2.984 4.267 1.00 95.12 299 HIS A N 1
ATOM 2193 C CA . HIS A 1 299 ? -28.356 -2.076 5.228 1.00 95.12 299 HIS A CA 1
ATOM 2194 C C . HIS A 1 299 ? -26.992 -2.640 5.681 1.00 95.12 299 HIS A C 1
ATOM 2196 O O . HIS A 1 299 ? -26.971 -3.528 6.541 1.00 95.12 299 HIS A O 1
ATOM 2202 N N . PRO A 1 300 ? -25.872 -2.194 5.081 1.00 90.25 300 PRO A N 1
ATOM 2203 C CA . PRO A 1 300 ? -24.517 -2.656 5.398 1.00 90.25 300 PRO A CA 1
ATOM 2204 C C . PRO A 1 300 ? -23.839 -1.928 6.573 1.00 90.25 300 PRO A C 1
ATOM 2206 O O . PRO A 1 300 ? -24.279 -0.814 6.941 1.00 90.25 300 PRO A O 1
#

pLDDT: mean 95.03, std 3.69, range [72.44, 98.81]

Sequence (300 aa):
GYIEPQNVTALWNNDGRVHIWTSTQGPFEVRGAVAASLDLNVSQVKVTPMEIGGGFGGKFPLYHDPVAALLSKKTGHPVKIIMSRKEVFESTGPTSGSTIKIKMGATKEGKITAAYAWLAYEAGAFPGSPVGAGAECVFTPYDIPNVVIDGYDVVVNKPKAGAYRAPGASNAGFAAETVVDELAIELGLDPIDFRLMNSAKEGTRRASGPIHPRIGMVETLEAMKAHPHWNSPLEGPNRGRGVGVAFWMNGGAESSCSISTNADGTINLTEGSADIGGTRASAAMMAAEVLGIRAEDVHP

Radius of gyration: 24.2 Å; chains: 1; bounding box: 62×43×68 Å

Foldseek 3Di:
DFPFFWKKKWAQAPVRAIEIETQAFAQPLQLVVLCVVVVHDSVSYDYDHDAHRFPQFQRHDDDCGNVQHVVNVVVVHMGMDGDDPVCRVAATAAAWDKDKDKDWDADLVLETAEIEMEIETEQEQDWDACQVLLQQWQCQFFQYPYYDYHTHGHYDNGHGHTRGNSGNQVVSQVNNQVVLVVSCVVSVHDSLVSSLNGGQAQQRAGPVGDGDHGDCSNVVSVCVCPDVVVVDDQDDPPDDDDDGDTDGDDDDDDWDKDWDADPVRAIEIGTSGDDRDCPLLVVLCVVCVVVVHDSVSYHD